Protein AF-A0AAE2BSU2-F1 (afdb_monomer_lite)

InterPro domains:
  IPR001910 Inosine/uridine-preferring nucleoside hydrolase domain [PF01156] (1-191)
  IPR023186 Inosine/uridine-preferring nucleoside hydrolase [PTHR12304] (1-192)
  IPR036452 Ribonucleoside hydrolase-like [G3DSA:3.90.245.10] (1-194)
  IPR036452 Ribonucleoside hydrolase-like [SSF53590] (1-191)

Structure (mmCIF, N/CA/C/O backbone):
data_AF-A0AAE2BSU2-F1
#
_entry.id   AF-A0AAE2BSU2-F1
#
loop_
_atom_site.group_PDB
_atom_site.id
_atom_site.type_symbol
_atom_site.label_atom_id
_atom_site.label_alt_id
_atom_site.label_comp_id
_atom_site.label_asym_id
_atom_site.label_entity_id
_atom_site.label_seq_id
_atom_site.pdbx_PDB_ins_code
_atom_site.Cartn_x
_atom_site.Cartn_y
_atom_site.Cartn_z
_atom_site.occupancy
_atom_site.B_iso_or_equiv
_atom_site.auth_seq_id
_atom_site.auth_comp_id
_atom_site.auth_asym_id
_atom_site.auth_atom_id
_atom_site.pdbx_PDB_model_num
ATOM 1 N N . MET A 1 1 ? -4.076 10.019 -9.793 1.00 91.69 1 MET A N 1
ATOM 2 C CA . MET A 1 1 ? -5.500 10.199 -10.158 1.00 91.69 1 MET A CA 1
ATOM 3 C C . MET A 1 1 ? -6.436 9.525 -9.162 1.00 91.69 1 MET A C 1
ATOM 5 O O . MET A 1 1 ? -7.186 10.244 -8.524 1.00 91.69 1 MET A O 1
ATOM 9 N N . ALA A 1 2 ? -6.361 8.201 -8.964 1.00 96.25 2 ALA A N 1
ATOM 10 C CA . ALA A 1 2 ? -7.265 7.468 -8.062 1.00 96.25 2 ALA A CA 1
ATOM 11 C C . ALA A 1 2 ? -7.393 8.079 -6.650 1.00 96.25 2 ALA A C 1
ATOM 13 O O . ALA A 1 2 ? -8.504 8.230 -6.166 1.00 96.25 2 ALA A O 1
ATOM 14 N N . ILE A 1 3 ? -6.280 8.506 -6.039 1.00 96.75 3 ILE A N 1
ATOM 15 C CA . ILE A 1 3 ? -6.273 9.167 -4.719 1.00 96.75 3 ILE A CA 1
ATOM 16 C C . ILE A 1 3 ? -7.139 10.438 -4.715 1.00 96.75 3 ILE A C 1
ATOM 18 O O . ILE A 1 3 ? -8.023 10.575 -3.880 1.00 96.75 3 ILE A O 1
ATOM 22 N N . LEU A 1 4 ? -6.938 11.341 -5.681 1.00 96.69 4 LEU A N 1
ATOM 23 C CA . LEU A 1 4 ? -7.718 12.582 -5.776 1.00 96.69 4 LEU A CA 1
ATOM 24 C C . LEU A 1 4 ? -9.199 12.302 -6.063 1.00 96.69 4 LEU A C 1
ATOM 26 O O . LEU A 1 4 ? -10.062 12.964 -5.505 1.00 96.69 4 LEU A O 1
ATOM 30 N N . MET A 1 5 ? -9.505 11.300 -6.894 1.00 97.62 5 MET A N 1
ATOM 31 C CA . MET A 1 5 ? -10.893 10.878 -7.119 1.00 97.62 5 MET A CA 1
ATOM 32 C C . MET A 1 5 ? -11.539 10.344 -5.838 1.00 97.62 5 MET A C 1
ATOM 34 O O . MET A 1 5 ? -12.705 10.627 -5.589 1.00 97.62 5 MET A O 1
ATOM 38 N N . ALA A 1 6 ? -10.787 9.594 -5.030 1.00 97.25 6 ALA A N 1
ATOM 39 C CA . ALA A 1 6 ? -11.272 9.051 -3.771 1.00 97.25 6 ALA A CA 1
ATOM 40 C C . ALA A 1 6 ? -11.570 10.164 -2.754 1.00 97.25 6 ALA A C 1
ATOM 42 O O . ALA A 1 6 ? -12.637 10.144 -2.154 1.00 97.25 6 ALA A O 1
ATOM 43 N N . PHE A 1 7 ? -10.699 11.174 -2.635 1.00 97.12 7 PHE A N 1
ATOM 44 C CA . PHE A 1 7 ? -10.956 12.344 -1.782 1.00 97.12 7 PHE A CA 1
ATOM 45 C C . PHE A 1 7 ? -12.166 13.176 -2.226 1.00 97.12 7 PHE A C 1
ATOM 47 O O . PHE A 1 7 ? -12.847 13.759 -1.391 1.00 97.12 7 PHE A O 1
ATOM 54 N N . GLN A 1 8 ? -12.470 13.202 -3.526 1.00 96.50 8 GLN A N 1
ATOM 55 C CA . GLN A 1 8 ? -13.638 13.910 -4.060 1.00 96.50 8 GLN A CA 1
ATOM 56 C C . GLN A 1 8 ? -14.936 13.089 -3.994 1.00 96.50 8 GLN A C 1
ATOM 58 O O . GLN A 1 8 ? -15.994 13.591 -4.379 1.00 96.50 8 GLN A O 1
ATOM 63 N N . SER A 1 9 ? -14.876 11.832 -3.549 1.00 96.94 9 SER A N 1
ATOM 64 C CA . SER A 1 9 ? -16.034 10.944 -3.490 1.00 96.94 9 SER A CA 1
ATOM 65 C C . SER A 1 9 ? -16.716 11.038 -2.121 1.00 96.94 9 SER A C 1
ATOM 67 O O . SER A 1 9 ? -16.143 10.566 -1.140 1.00 96.94 9 SER A O 1
ATOM 69 N N . PRO A 1 10 ? -17.960 11.546 -2.022 1.00 95.56 10 PRO A N 1
ATOM 70 C CA . PRO A 1 10 ? -18.665 11.655 -0.739 1.00 95.56 10 PRO A CA 1
ATOM 71 C C . PRO A 1 10 ? -19.050 10.293 -0.136 1.00 95.56 10 PRO A C 1
ATOM 73 O O . PRO A 1 10 ? -19.442 10.216 1.022 1.00 95.56 10 PRO A O 1
ATOM 76 N N . GLU A 1 11 ? -18.962 9.219 -0.921 1.00 97.06 11 GLU A N 1
ATOM 77 C CA . GLU A 1 11 ? -19.262 7.847 -0.495 1.00 97.06 11 GLU A CA 1
ATOM 78 C C . GLU A 1 11 ? -18.086 7.170 0.228 1.00 97.06 11 GLU A C 1
ATOM 80 O O . GLU A 1 11 ? -18.243 6.063 0.743 1.00 97.06 11 GLU A O 1
ATOM 85 N N . LEU A 1 12 ? -16.900 7.793 0.231 1.00 96.56 12 LEU A N 1
ATOM 86 C CA . LEU A 1 12 ? -15.673 7.203 0.758 1.00 96.56 12 LEU A CA 1
ATOM 87 C C . LEU A 1 12 ? -15.118 8.030 1.915 1.00 96.56 12 LEU A C 1
ATOM 89 O O . LEU A 1 12 ? -14.858 9.221 1.780 1.00 96.56 12 LEU A O 1
ATOM 93 N N . GLU A 1 13 ? -14.845 7.357 3.028 1.00 97.69 13 GLU A N 1
ATOM 94 C CA . GLU A 1 13 ? -13.986 7.881 4.084 1.00 97.69 13 GLU A CA 1
ATOM 95 C C . GLU A 1 13 ? -12.576 7.306 3.913 1.00 97.69 13 GLU A C 1
ATOM 97 O O . GLU A 1 13 ? -12.375 6.088 3.903 1.00 97.69 13 GLU A O 1
ATOM 102 N N . ILE A 1 14 ? -11.583 8.183 3.763 1.00 98.31 14 ILE A N 1
ATOM 103 C CA . ILE A 1 14 ? -10.190 7.773 3.578 1.00 98.31 14 ILE A CA 1
ATOM 104 C C . ILE A 1 14 ? -9.504 7.689 4.938 1.00 98.31 14 ILE A C 1
ATOM 106 O O . ILE A 1 14 ? -9.034 8.687 5.475 1.00 98.31 14 ILE A O 1
ATOM 110 N N . LEU A 1 15 ? -9.402 6.470 5.471 1.00 98.50 15 LEU A N 1
ATOM 111 C CA . LEU A 1 15 ? -8.763 6.215 6.769 1.00 98.50 15 LEU A CA 1
ATOM 112 C C . LEU A 1 15 ? -7.250 6.483 6.773 1.00 98.50 15 LEU A C 1
ATOM 114 O O . LEU A 1 15 ? -6.662 6.685 7.834 1.00 98.50 15 LEU A O 1
ATOM 118 N N . GLY A 1 16 ? -6.611 6.429 5.605 1.00 98.62 16 GLY A N 1
ATOM 119 C CA . GLY A 1 16 ? -5.180 6.645 5.431 1.00 98.62 16 GLY A CA 1
ATOM 120 C C . GLY A 1 16 ? -4.674 6.146 4.083 1.00 98.62 16 GLY A C 1
ATOM 121 O O . GLY A 1 16 ? -5.354 5.393 3.383 1.00 98.62 16 GLY A O 1
ATOM 122 N N . LEU A 1 17 ? -3.454 6.545 3.737 1.00 98.88 17 LEU A N 1
ATOM 123 C CA . LEU A 1 17 ? -2.724 6.042 2.579 1.00 98.88 17 LEU A CA 1
ATOM 124 C C . LEU A 1 17 ? -1.560 5.172 3.047 1.00 98.88 17 LEU A C 1
ATOM 126 O O . LEU A 1 17 ? -0.860 5.503 4.002 1.00 98.88 17 LEU A O 1
ATOM 130 N N . THR A 1 18 ? -1.318 4.072 2.341 1.00 98.88 18 THR A N 1
ATOM 131 C CA . THR A 1 18 ? -0.095 3.281 2.512 1.00 98.88 18 THR A CA 1
ATOM 132 C C . THR A 1 18 ? 0.710 3.308 1.227 1.00 98.88 18 THR A C 1
ATOM 134 O O . THR A 1 18 ? 0.138 3.228 0.138 1.00 98.88 18 THR A O 1
ATOM 137 N N . THR A 1 19 ? 2.029 3.453 1.335 1.00 98.81 19 THR A N 1
ATOM 138 C CA . THR A 1 19 ? 2.905 3.605 0.165 1.00 98.81 19 THR A CA 1
ATOM 139 C C . THR A 1 19 ? 3.767 2.374 -0.063 1.00 98.81 19 THR A C 1
ATOM 141 O O . THR A 1 19 ? 4.080 1.622 0.860 1.00 98.81 19 THR A O 1
ATOM 144 N N . ILE A 1 20 ? 4.100 2.122 -1.325 1.00 98.56 20 ILE A N 1
ATOM 145 C CA . ILE A 1 20 ? 4.879 0.965 -1.764 1.00 98.56 20 ILE A CA 1
ATOM 146 C C . ILE A 1 20 ? 5.672 1.340 -3.023 1.00 98.56 20 ILE A C 1
ATOM 148 O O . ILE A 1 20 ? 5.306 2.286 -3.726 1.00 98.56 20 ILE A O 1
ATOM 152 N N . PHE A 1 21 ? 6.753 0.611 -3.297 1.00 97.19 21 PHE A N 1
ATOM 153 C CA . PHE A 1 21 ? 7.531 0.733 -4.528 1.00 97.19 21 PHE A CA 1
ATOM 154 C C . PHE A 1 21 ? 6.728 0.292 -5.765 1.00 97.19 21 PHE A C 1
ATOM 156 O O . PHE A 1 21 ? 5.688 -0.351 -5.654 1.00 97.19 21 PHE A O 1
ATOM 163 N N . GLY A 1 22 ? 7.236 0.594 -6.960 1.00 94.44 22 GLY A N 1
ATOM 164 C CA . GLY A 1 22 ? 6.730 0.068 -8.233 1.00 94.44 22 GLY A CA 1
ATOM 165 C C . GLY A 1 22 ? 6.873 1.101 -9.341 1.00 94.44 22 GLY A C 1
ATOM 166 O O . GLY A 1 22 ? 7.793 1.045 -10.148 1.00 94.44 22 GLY A O 1
ATOM 167 N N . ASN A 1 23 ? 6.013 2.116 -9.340 1.00 94.38 23 ASN A N 1
ATOM 168 C CA . ASN A 1 23 ? 6.170 3.241 -10.270 1.00 94.38 23 ASN A CA 1
ATOM 169 C C . ASN A 1 23 ? 7.373 4.117 -9.907 1.00 94.38 23 ASN A C 1
ATOM 171 O O . ASN A 1 23 ? 8.054 4.628 -10.790 1.00 94.38 23 ASN A O 1
ATOM 175 N N . VAL A 1 24 ? 7.624 4.260 -8.607 1.00 95.94 24 VAL A N 1
ATOM 176 C CA . VAL A 1 24 ? 8.750 4.975 -7.997 1.00 95.94 24 VAL A CA 1
ATOM 177 C C . VAL A 1 24 ? 9.251 4.205 -6.781 1.00 95.94 24 VAL A C 1
ATOM 179 O O . VAL A 1 24 ? 8.664 3.187 -6.402 1.00 95.94 24 VAL A O 1
ATOM 182 N N . THR A 1 25 ? 10.344 4.669 -6.179 1.00 96.50 25 THR A N 1
ATOM 183 C CA . THR A 1 25 ? 10.804 4.164 -4.882 1.00 96.50 25 THR A CA 1
ATOM 184 C C . THR A 1 25 ? 9.720 4.354 -3.816 1.00 96.50 25 THR A C 1
ATOM 186 O O . THR A 1 25 ? 8.865 5.235 -3.936 1.00 96.50 25 THR A O 1
ATOM 189 N N . THR A 1 26 ? 9.743 3.548 -2.753 1.00 98.00 26 THR A N 1
ATOM 190 C CA . THR A 1 26 ? 8.783 3.709 -1.649 1.00 98.00 26 THR A CA 1
ATOM 191 C C . THR A 1 26 ? 8.896 5.092 -0.999 1.00 98.00 26 THR A C 1
ATOM 193 O O . THR A 1 26 ? 7.874 5.682 -0.665 1.00 98.00 26 THR A O 1
ATOM 196 N N . GLU A 1 27 ? 10.104 5.651 -0.897 1.00 97.31 27 GLU A N 1
ATOM 197 C CA . GLU A 1 27 ? 10.338 6.998 -0.358 1.00 97.31 27 GLU A CA 1
ATOM 198 C C . GLU A 1 27 ? 9.686 8.087 -1.226 1.00 97.31 27 GLU A C 1
ATOM 200 O O . GLU A 1 27 ? 8.939 8.928 -0.717 1.00 97.31 27 GLU A O 1
ATOM 205 N N . ASP A 1 28 ? 9.884 8.039 -2.547 1.00 97.25 28 ASP A N 1
ATOM 206 C CA . ASP A 1 28 ? 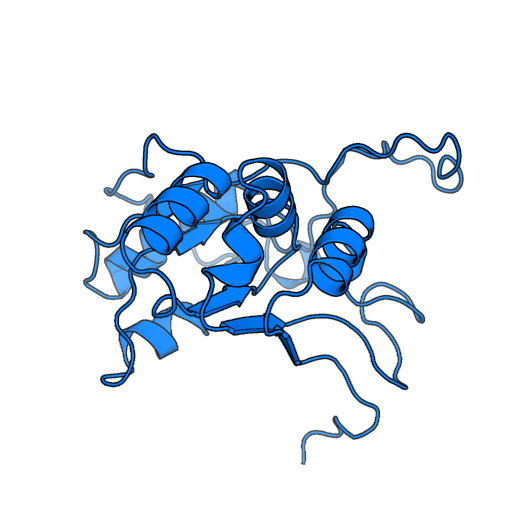9.216 8.961 -3.471 1.00 97.25 28 ASP A CA 1
ATOM 207 C C . ASP A 1 28 ? 7.696 8.773 -3.454 1.00 97.25 28 ASP A C 1
ATOM 209 O O . ASP A 1 28 ? 6.955 9.755 -3.508 1.00 97.25 28 ASP A O 1
ATOM 213 N N . ALA A 1 29 ? 7.208 7.531 -3.343 1.00 98.31 29 ALA A N 1
ATOM 214 C CA . ALA A 1 29 ? 5.782 7.257 -3.196 1.00 98.31 29 ALA A CA 1
ATOM 215 C C . ALA A 1 29 ? 5.223 7.904 -1.920 1.00 98.31 29 ALA A C 1
ATOM 217 O O . ALA A 1 29 ? 4.163 8.526 -1.977 1.00 98.31 29 ALA A O 1
ATOM 218 N N . THR A 1 30 ? 5.941 7.817 -0.795 1.00 98.75 30 THR A N 1
ATOM 219 C CA . THR A 1 30 ? 5.585 8.480 0.469 1.00 98.75 30 THR A CA 1
ATOM 220 C C . THR A 1 30 ? 5.546 9.993 0.323 1.00 98.75 30 THR A C 1
ATOM 222 O O . THR A 1 30 ? 4.537 10.608 0.671 1.00 98.75 30 THR A O 1
ATOM 225 N N . ARG A 1 31 ? 6.592 10.598 -0.256 1.00 98.12 31 ARG A N 1
ATOM 226 C CA . ARG A 1 31 ? 6.626 12.041 -0.538 1.00 98.12 31 ARG A CA 1
ATOM 227 C C . ARG A 1 31 ? 5.428 12.463 -1.390 1.00 98.12 31 ARG A C 1
ATOM 229 O O . ARG A 1 31 ? 4.752 13.437 -1.074 1.00 98.12 31 ARG A O 1
ATOM 236 N N . ASN A 1 32 ? 5.154 11.723 -2.462 1.00 98.12 32 ASN A N 1
ATOM 237 C CA . ASN A 1 32 ? 4.069 12.030 -3.388 1.00 98.12 32 ASN A CA 1
ATOM 238 C C . ASN A 1 32 ? 2.689 11.859 -2.737 1.00 98.12 32 ASN A C 1
ATOM 240 O O . ASN A 1 32 ? 1.801 12.664 -2.994 1.00 98.12 32 ASN A O 1
ATOM 244 N N . ALA A 1 33 ? 2.494 10.843 -1.894 1.00 98.56 33 ALA A N 1
ATOM 245 C CA . ALA A 1 33 ? 1.241 10.640 -1.172 1.00 98.56 33 ALA A CA 1
ATOM 246 C C . ALA A 1 33 ? 0.957 11.786 -0.189 1.00 98.56 33 ALA A C 1
ATOM 248 O O . ALA A 1 33 ? -0.159 12.297 -0.180 1.00 98.56 33 ALA A O 1
ATOM 249 N N . LEU A 1 34 ? 1.970 12.236 0.564 1.00 98.62 34 LEU A N 1
ATOM 250 C CA . LEU A 1 34 ? 1.862 13.403 1.450 1.00 98.62 34 LEU A CA 1
ATOM 251 C C . LEU A 1 34 ? 1.463 14.663 0.669 1.00 98.62 34 LEU A C 1
ATOM 253 O O . LEU A 1 34 ? 0.493 15.326 1.025 1.00 98.62 34 LEU A O 1
ATOM 257 N N . LEU A 1 35 ? 2.139 14.932 -0.453 1.00 97.88 35 LEU A N 1
ATOM 258 C CA . LEU A 1 35 ? 1.803 16.065 -1.319 1.00 97.88 35 LEU A CA 1
ATOM 259 C C . LEU A 1 35 ? 0.379 15.990 -1.866 1.00 97.88 35 LEU A C 1
ATOM 261 O O . LEU A 1 35 ? -0.314 17.000 -1.934 1.00 97.88 35 LEU A O 1
ATOM 265 N N . LEU A 1 36 ? -0.079 14.804 -2.266 1.00 97.69 36 LEU A N 1
ATOM 266 C CA . LEU A 1 36 ? -1.441 14.637 -2.765 1.00 97.69 36 LEU A CA 1
ATOM 267 C C . LEU A 1 36 ? -2.488 14.867 -1.669 1.00 97.69 36 LEU A C 1
ATOM 269 O O . LEU A 1 36 ? -3.537 15.426 -1.980 1.00 97.69 36 LEU A O 1
ATOM 273 N N . CYS A 1 37 ? -2.211 14.487 -0.417 1.00 98.12 37 CYS A N 1
ATOM 274 C CA . CYS A 1 37 ? -3.064 14.825 0.725 1.00 98.12 37 CYS A CA 1
ATOM 275 C C . CYS A 1 37 ? -3.142 16.344 0.939 1.00 98.12 37 CYS A C 1
ATOM 277 O O . CYS A 1 37 ? -4.237 16.884 1.075 1.00 98.12 37 CYS A O 1
ATOM 279 N N . GLU A 1 38 ? -2.006 17.047 0.910 1.00 97.50 38 GLU A N 1
ATOM 280 C CA . GLU A 1 38 ? -1.960 18.511 1.048 1.00 97.50 38 GLU A CA 1
ATOM 281 C C . GLU A 1 38 ? -2.708 19.222 -0.088 1.00 97.50 38 GLU A C 1
ATOM 283 O O . GLU A 1 38 ? -3.551 20.081 0.163 1.00 97.50 38 GLU A O 1
ATOM 288 N N . ILE A 1 39 ? -2.469 18.815 -1.339 1.00 96.25 39 ILE A N 1
ATOM 289 C CA . ILE A 1 39 ? -3.139 19.371 -2.526 1.00 96.25 39 ILE A CA 1
ATOM 290 C C . ILE A 1 39 ? -4.653 19.129 -2.479 1.00 96.25 3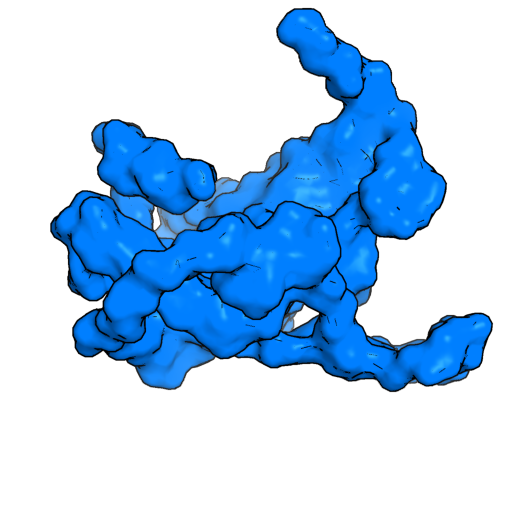9 ILE A C 1
ATOM 292 O O . ILE A 1 39 ? -5.424 19.979 -2.923 1.00 96.25 39 ILE A O 1
ATOM 296 N N . ALA A 1 40 ? -5.090 17.986 -1.945 1.00 96.50 40 ALA A N 1
ATOM 297 C CA . ALA A 1 40 ? -6.505 17.672 -1.770 1.00 96.50 40 ALA A CA 1
ATOM 298 C C . ALA A 1 40 ? -7.162 18.433 -0.601 1.00 96.50 40 ALA A C 1
ATOM 300 O O . ALA A 1 40 ? -8.371 18.322 -0.419 1.00 96.50 40 ALA A O 1
ATOM 301 N N . GLY A 1 41 ? -6.399 19.202 0.187 1.00 96.69 41 GLY A N 1
ATOM 302 C CA . GLY A 1 41 ? -6.906 19.873 1.386 1.00 96.69 41 GLY A CA 1
ATOM 303 C C . GLY A 1 41 ? -7.158 18.918 2.557 1.00 96.69 41 GLY A C 1
ATOM 304 O O . GLY A 1 41 ? -7.944 19.235 3.446 1.00 96.69 41 GLY A O 1
ATOM 305 N N . CYS A 1 42 ? -6.504 17.754 2.567 1.00 97.12 42 CYS A N 1
ATOM 306 C CA . CYS A 1 42 ? -6.641 16.714 3.589 1.00 97.12 42 CYS A CA 1
ATOM 307 C C . CYS A 1 42 ? -5.286 16.367 4.248 1.00 97.12 42 CYS A C 1
ATOM 309 O O . CYS A 1 42 ? -4.907 15.194 4.268 1.00 97.12 42 CYS A O 1
ATOM 311 N N . PRO A 1 43 ? -4.527 17.346 4.781 1.00 96.81 43 PRO A N 1
ATOM 312 C CA . PRO A 1 43 ? -3.162 17.124 5.273 1.00 96.81 43 PRO A CA 1
ATOM 313 C C . PRO A 1 43 ? -3.079 16.193 6.494 1.00 96.81 43 PRO A C 1
ATOM 315 O O . PRO A 1 43 ? -2.021 15.615 6.735 1.00 96.81 43 PRO A O 1
ATOM 318 N N . ASP A 1 44 ? -4.181 16.032 7.232 1.00 96.88 44 ASP A N 1
ATOM 319 C CA . ASP A 1 44 ? -4.268 15.196 8.436 1.00 96.88 44 ASP A CA 1
ATOM 320 C C . ASP A 1 44 ? -4.480 13.702 8.131 1.00 96.88 44 ASP A C 1
ATOM 322 O O . ASP A 1 44 ? -4.417 12.866 9.035 1.00 96.88 44 ASP A O 1
ATOM 326 N N . VAL A 1 45 ? -4.733 13.341 6.866 1.00 98.31 45 VAL A N 1
ATOM 327 C CA . VAL A 1 45 ? -4.890 11.938 6.465 1.00 98.31 45 VAL A CA 1
ATOM 328 C C . VAL A 1 45 ? -3.545 11.225 6.627 1.00 98.31 45 VAL A C 1
ATOM 330 O O . VAL A 1 45 ? -2.567 11.602 5.972 1.00 98.31 45 VAL A O 1
ATOM 333 N N . PRO A 1 46 ? -3.461 10.175 7.463 1.00 98.56 46 PRO A N 1
ATOM 334 C CA . PRO A 1 46 ? -2.190 9.540 7.769 1.00 98.56 46 PRO A CA 1
ATOM 335 C C . PRO A 1 46 ? -1.623 8.832 6.539 1.00 98.56 46 PRO A C 1
ATOM 337 O O . PRO A 1 46 ? -2.315 8.072 5.859 1.00 98.56 46 PRO A O 1
ATOM 340 N N . VAL A 1 47 ? -0.330 9.037 6.293 1.00 98.88 47 VAL A N 1
ATOM 341 C CA . VAL A 1 47 ? 0.433 8.329 5.259 1.00 98.88 47 VAL A CA 1
ATOM 342 C C . VAL A 1 47 ? 1.433 7.407 5.944 1.00 98.88 47 VAL A C 1
ATOM 344 O O . VAL A 1 47 ? 2.368 7.884 6.577 1.00 98.88 47 VAL A O 1
ATOM 347 N N . ALA A 1 48 ? 1.248 6.094 5.844 1.00 98.88 48 ALA A N 1
ATOM 348 C CA . ALA A 1 48 ? 2.152 5.106 6.431 1.00 98.88 48 ALA A CA 1
ATOM 349 C C . ALA A 1 48 ? 3.067 4.501 5.359 1.00 98.88 48 ALA A C 1
ATOM 351 O O . ALA A 1 48 ? 2.604 3.956 4.352 1.00 98.88 48 ALA A O 1
ATOM 352 N N . GLU A 1 49 ? 4.376 4.591 5.580 1.00 98.88 49 GLU A N 1
ATOM 353 C CA . GLU A 1 49 ? 5.371 4.101 4.629 1.00 98.88 49 GLU A CA 1
ATOM 354 C C . GLU A 1 49 ? 5.515 2.579 4.688 1.00 98.88 49 GLU A C 1
ATOM 356 O O . GLU A 1 49 ? 5.576 1.983 5.765 1.00 98.88 49 GLU A O 1
ATOM 361 N N . GLY A 1 50 ? 5.532 1.938 3.520 1.00 98.62 50 GLY A N 1
ATOM 362 C CA . GLY A 1 50 ? 5.616 0.486 3.401 1.00 98.62 50 GLY A CA 1
ATOM 363 C C . GLY A 1 50 ? 7.010 -0.068 3.149 1.00 98.62 50 GLY A C 1
ATOM 364 O O . GLY A 1 50 ? 8.028 0.567 3.410 1.00 98.62 50 GLY A O 1
ATOM 365 N N . SER A 1 51 ? 7.045 -1.302 2.645 1.00 97.69 51 SER A N 1
ATOM 366 C CA . SER A 1 51 ? 8.304 -1.989 2.350 1.00 97.69 51 SER A CA 1
ATOM 367 C C . SER A 1 51 ? 9.093 -1.272 1.241 1.00 97.69 51 SER A C 1
ATOM 369 O O . SER A 1 51 ? 8.490 -0.881 0.237 1.00 97.69 51 SER A O 1
ATOM 371 N N . PRO A 1 52 ? 10.425 -1.114 1.359 1.00 95.94 52 PRO A N 1
ATOM 372 C CA . PRO A 1 52 ? 11.265 -0.592 0.279 1.00 95.94 52 PRO A CA 1
ATOM 373 C C . PRO A 1 52 ? 11.616 -1.647 -0.784 1.00 95.94 52 PRO A C 1
ATOM 375 O O . PRO A 1 52 ? 12.080 -1.294 -1.863 1.00 95.94 52 PRO A O 1
ATOM 378 N N . GLU A 1 53 ? 11.407 -2.932 -0.486 1.00 93.81 53 GLU A N 1
ATOM 379 C CA . GLU A 1 53 ? 11.781 -4.076 -1.327 1.00 93.81 53 GLU A CA 1
ATOM 380 C C . GLU A 1 53 ? 10.666 -5.141 -1.352 1.00 93.81 53 GLU A C 1
ATOM 382 O O . GLU A 1 53 ? 9.855 -5.184 -0.414 1.00 93.81 53 GLU A O 1
ATOM 387 N N . PRO A 1 54 ? 10.591 -5.993 -2.395 1.00 93.88 54 PRO A N 1
ATOM 388 C CA . PRO A 1 54 ? 9.674 -7.134 -2.416 1.00 93.88 54 PRO A CA 1
ATOM 389 C C . PRO A 1 54 ? 9.980 -8.139 -1.296 1.00 93.88 54 PRO A C 1
ATOM 391 O O . PRO A 1 54 ? 11.040 -8.101 -0.661 1.00 93.88 54 PRO A O 1
ATOM 394 N N . LEU A 1 55 ? 9.056 -9.068 -1.042 1.00 92.19 55 LEU A N 1
ATOM 395 C CA . LEU A 1 55 ? 9.278 -10.156 -0.097 1.00 92.19 55 LEU A CA 1
ATOM 396 C C . LEU A 1 55 ? 10.506 -10.990 -0.484 1.00 92.19 55 LEU A C 1
ATOM 398 O O . LEU A 1 55 ? 10.746 -11.313 -1.643 1.00 92.19 55 LEU A O 1
ATOM 402 N N . LYS A 1 56 ? 11.277 -11.402 0.527 1.00 75.94 56 LYS A N 1
ATOM 403 C CA . LYS A 1 56 ? 12.415 -12.307 0.329 1.00 75.94 56 LYS A CA 1
ATOM 404 C C . LYS A 1 56 ? 11.912 -13.685 -0.093 1.00 75.94 56 LYS A C 1
ATOM 406 O O . LYS A 1 56 ? 11.154 -14.310 0.652 1.00 75.94 56 LYS A O 1
ATOM 411 N N . THR A 1 57 ? 12.393 -14.174 -1.231 1.00 63.66 57 THR A N 1
ATOM 412 C CA . THR A 1 57 ? 12.169 -15.557 -1.654 1.00 63.66 57 THR A CA 1
ATOM 413 C C . THR A 1 57 ? 13.147 -16.494 -0.922 1.00 63.66 57 THR A C 1
ATOM 415 O O . THR A 1 57 ? 14.262 -16.106 -0.571 1.00 63.66 57 THR A O 1
ATOM 418 N N . LEU A 1 58 ? 12.722 -17.731 -0.642 1.00 51.56 58 LEU A N 1
ATOM 419 C CA . LEU A 1 58 ? 13.599 -18.806 -0.137 1.00 51.56 58 LEU A CA 1
ATOM 420 C C . LEU A 1 58 ? 14.110 -19.716 -1.273 1.00 51.56 58 LEU A C 1
ATOM 422 O O . LEU A 1 58 ? 14.916 -20.612 -1.025 1.00 51.56 58 LEU A O 1
ATOM 426 N N . SER A 1 59 ? 13.635 -19.520 -2.509 1.00 44.19 59 SER A N 1
ATOM 427 C CA . SER A 1 59 ? 13.993 -20.343 -3.669 1.00 44.19 59 SER A CA 1
ATOM 428 C C . SER A 1 59 ? 15.219 -19.800 -4.419 1.00 44.19 59 SER A C 1
ATOM 430 O O . SER A 1 59 ? 15.266 -18.650 -4.826 1.00 44.19 59 SER A O 1
ATOM 432 N N . ILE A 1 60 ? 16.224 -20.656 -4.618 1.00 44.06 60 ILE A N 1
ATOM 433 C CA . ILE A 1 60 ? 17.577 -20.348 -5.135 1.00 44.06 60 ILE A CA 1
ATOM 434 C C . ILE A 1 60 ? 17.587 -20.102 -6.666 1.00 44.06 60 ILE A C 1
ATOM 436 O O . ILE A 1 60 ? 18.576 -20.352 -7.350 1.00 44.06 60 ILE A O 1
ATOM 440 N N . SER A 1 61 ? 16.489 -19.666 -7.280 1.00 43.97 61 SER A N 1
ATOM 441 C CA . SER A 1 61 ? 16.327 -19.864 -8.726 1.00 43.97 61 SER A CA 1
ATOM 442 C C . SER A 1 61 ? 15.714 -18.702 -9.489 1.00 43.97 61 SER A C 1
ATOM 444 O O . SER A 1 61 ? 14.801 -18.935 -10.268 1.00 43.97 61 SER A O 1
ATOM 446 N N . GLN A 1 62 ? 16.256 -17.482 -9.374 1.00 46.47 62 GLN A N 1
ATOM 447 C CA . GLN A 1 62 ? 16.093 -16.456 -10.425 1.00 46.47 62 GLN A CA 1
ATOM 448 C C . GLN A 1 62 ? 17.367 -15.641 -10.731 1.00 46.47 62 GLN A C 1
ATOM 450 O O . GLN A 1 62 ? 17.305 -14.486 -11.143 1.00 46.47 62 GLN A O 1
ATOM 455 N N . HIS A 1 63 ? 18.546 -16.272 -10.682 1.00 43.50 63 HIS A N 1
ATOM 456 C CA . HIS A 1 63 ? 19.797 -15.699 -11.218 1.00 43.50 63 HIS A CA 1
ATOM 457 C C . HIS A 1 63 ? 19.813 -15.527 -12.758 1.00 43.50 63 HIS A C 1
ATOM 459 O O . HIS A 1 63 ? 20.837 -15.159 -13.329 1.00 43.50 63 HIS A O 1
ATOM 465 N N . ALA A 1 64 ? 18.704 -15.774 -13.463 1.00 43.66 64 ALA A N 1
ATOM 466 C CA . ALA A 1 64 ? 18.680 -15.837 -14.925 1.00 43.66 64 ALA A CA 1
ATOM 467 C C . ALA A 1 64 ? 18.863 -14.482 -15.644 1.00 43.66 64 ALA A C 1
ATOM 469 O O . ALA A 1 64 ? 19.069 -14.484 -16.854 1.00 43.66 64 ALA A O 1
ATOM 470 N N . PHE A 1 65 ? 18.826 -13.338 -14.944 1.00 45.88 65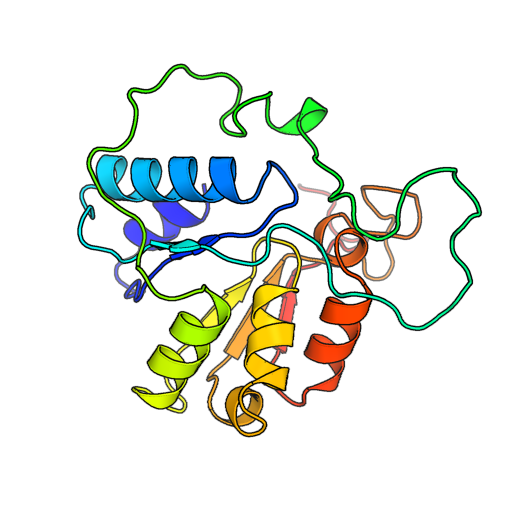 PHE A N 1
ATOM 471 C CA . PHE A 1 65 ? 18.930 -12.013 -15.585 1.00 45.88 65 PHE A CA 1
ATOM 472 C C . PHE A 1 65 ? 19.785 -10.974 -14.830 1.00 45.88 65 PHE A C 1
ATOM 474 O O . PHE A 1 65 ? 19.625 -9.776 -15.045 1.00 45.88 65 PHE A O 1
ATOM 481 N N . GLY A 1 66 ? 20.713 -11.407 -13.966 1.00 43.00 66 GLY A N 1
ATOM 482 C CA . GLY A 1 66 ? 21.761 -10.525 -13.419 1.00 43.00 66 GLY A CA 1
ATOM 483 C C . GLY A 1 66 ? 21.300 -9.414 -12.461 1.00 43.00 66 GLY A C 1
ATOM 484 O O . GLY A 1 66 ? 22.062 -8.487 -12.209 1.00 43.00 66 GLY A O 1
ATOM 485 N N . GLN A 1 67 ? 20.082 -9.498 -11.922 1.00 48.22 67 GLN A N 1
ATOM 486 C CA . GLN A 1 67 ? 19.528 -8.549 -10.951 1.00 48.22 67 GLN A CA 1
ATOM 487 C C . GLN A 1 67 ? 19.334 -9.242 -9.596 1.00 48.22 67 GLN A C 1
ATOM 489 O O . GLN A 1 67 ? 18.915 -10.397 -9.547 1.00 48.22 67 GLN A O 1
ATOM 494 N N . SER A 1 68 ? 19.637 -8.537 -8.504 1.00 53.66 68 SER A N 1
ATOM 495 C CA . SER A 1 68 ? 19.379 -9.012 -7.139 1.00 53.66 68 SER A CA 1
ATOM 496 C C . SER A 1 68 ? 17.873 -9.144 -6.901 1.00 53.66 68 SER A C 1
ATOM 498 O O . SER A 1 68 ? 17.118 -8.235 -7.243 1.00 53.66 68 SER A O 1
ATOM 500 N N . GLU A 1 69 ? 17.443 -10.234 -6.258 1.00 59.47 69 GLU A N 1
ATOM 501 C CA . GLU A 1 69 ? 16.041 -10.517 -5.892 1.00 59.47 69 GLU A CA 1
ATOM 502 C C . GLU A 1 69 ? 15.376 -9.392 -5.076 1.00 59.47 69 GLU A C 1
ATOM 504 O O . GLU A 1 69 ? 14.156 -9.326 -4.991 1.00 59.47 69 GLU A O 1
ATOM 509 N N . ARG A 1 70 ? 16.173 -8.490 -4.485 1.00 60.78 70 ARG A N 1
ATOM 510 C CA . ARG A 1 70 ? 15.707 -7.401 -3.615 1.00 60.78 70 ARG A CA 1
ATOM 511 C C . ARG A 1 70 ? 15.613 -6.035 -4.279 1.00 60.78 70 ARG A C 1
ATOM 513 O O . ARG A 1 70 ? 15.139 -5.099 -3.648 1.00 60.78 70 ARG A O 1
ATOM 520 N N . THR A 1 71 ? 16.092 -5.872 -5.510 1.00 72.06 71 THR A N 1
ATOM 521 C CA . THR A 1 71 ? 16.059 -4.553 -6.148 1.00 72.06 71 THR A CA 1
ATOM 522 C C . THR A 1 71 ? 14.656 -4.299 -6.706 1.00 72.06 71 THR A C 1
ATOM 524 O O . THR A 1 71 ? 14.266 -4.977 -7.663 1.00 72.06 71 THR A O 1
ATOM 527 N N . PRO A 1 72 ? 13.881 -3.346 -6.146 1.00 78.50 72 PRO A N 1
ATOM 528 C CA . PRO A 1 72 ? 12.564 -3.031 -6.676 1.00 78.50 72 PRO A CA 1
ATOM 529 C C . PRO A 1 72 ? 12.709 -2.523 -8.111 1.00 78.50 72 PRO A C 1
ATOM 531 O O . PRO A 1 72 ? 13.566 -1.691 -8.417 1.00 78.50 72 PRO A O 1
ATOM 534 N N . ARG A 1 73 ? 11.869 -3.034 -9.011 1.00 78.12 73 ARG A N 1
ATOM 535 C CA . ARG A 1 73 ? 11.805 -2.527 -10.382 1.00 78.12 73 ARG A CA 1
ATOM 536 C C . ARG A 1 73 ? 10.985 -1.250 -10.391 1.00 78.12 73 ARG A C 1
ATOM 538 O O . ARG A 1 73 ? 9.810 -1.285 -10.039 1.00 78.12 73 ARG A O 1
ATOM 545 N N . ILE A 1 74 ? 11.626 -0.156 -10.791 1.00 89.44 74 ILE A N 1
ATOM 546 C CA . ILE A 1 74 ? 11.013 1.165 -10.872 1.00 89.44 74 ILE A CA 1
ATOM 547 C C . ILE A 1 74 ? 10.653 1.483 -12.326 1.00 89.44 74 ILE A C 1
ATOM 549 O O . ILE A 1 74 ? 11.466 1.273 -13.223 1.00 89.44 74 ILE A O 1
ATOM 553 N N . ALA A 1 75 ? 9.435 1.973 -12.561 1.00 85.44 75 ALA A N 1
ATOM 554 C CA . ALA A 1 75 ? 8.936 2.354 -13.886 1.00 85.44 75 ALA A CA 1
ATOM 555 C C . ALA A 1 75 ? 9.060 3.870 -14.157 1.00 85.44 75 ALA A C 1
ATOM 557 O O . ALA A 1 75 ? 8.126 4.516 -14.642 1.00 85.44 75 ALA A O 1
ATOM 558 N N . ASP A 1 76 ? 10.224 4.447 -13.859 1.00 81.19 76 ASP A N 1
ATOM 559 C CA . ASP A 1 76 ? 10.520 5.877 -14.042 1.00 81.19 76 ASP A CA 1
ATOM 560 C C . ASP A 1 76 ? 10.399 6.334 -15.508 1.00 81.19 76 ASP A C 1
ATOM 562 O O . ASP A 1 76 ? 9.935 7.440 -15.785 1.00 81.19 76 ASP A O 1
ATOM 566 N N . PHE A 1 77 ? 10.709 5.455 -16.462 1.00 83.75 77 PHE A N 1
ATOM 567 C CA . PHE A 1 77 ? 10.522 5.686 -17.896 1.00 83.75 77 PHE A CA 1
ATOM 568 C C . PHE A 1 77 ? 9.055 5.928 -18.301 1.00 83.75 77 PHE A C 1
ATOM 570 O O . PHE A 1 77 ? 8.807 6.493 -19.365 1.00 83.75 77 PHE A O 1
ATOM 577 N N . VAL A 1 78 ? 8.085 5.516 -17.472 1.00 86.75 78 VAL A N 1
ATOM 578 C CA . VAL A 1 78 ? 6.646 5.768 -17.676 1.00 86.75 78 VAL A CA 1
ATOM 579 C C . VAL A 1 78 ? 6.170 6.962 -16.852 1.00 86.75 78 VAL A C 1
ATOM 581 O O . VAL A 1 78 ? 5.405 7.789 -17.344 1.00 86.75 78 VAL A O 1
ATOM 584 N N . HIS A 1 79 ? 6.598 7.050 -15.590 1.00 89.81 79 HIS A N 1
ATOM 585 C CA . HIS A 1 79 ? 6.017 7.972 -14.607 1.00 89.81 79 HIS A CA 1
ATOM 586 C C . HIS A 1 79 ? 6.853 9.234 -14.345 1.00 89.81 79 HIS A C 1
ATOM 588 O O . HIS A 1 79 ? 6.426 10.109 -13.586 1.00 89.81 79 HIS A O 1
ATOM 594 N N . GLY A 1 80 ? 8.012 9.361 -14.994 1.00 92.12 80 GLY A N 1
ATOM 595 C CA . GLY A 1 80 ? 9.014 10.379 -14.698 1.00 92.12 80 GLY A CA 1
ATOM 596 C C . GLY A 1 80 ? 9.871 9.998 -13.491 1.00 92.12 80 GLY A C 1
ATOM 597 O O . GLY A 1 80 ? 9.496 9.144 -12.686 1.00 92.12 80 GLY A O 1
ATOM 598 N N . SER A 1 81 ? 11.010 10.672 -13.329 1.00 90.69 81 SER A N 1
ATOM 599 C CA . SER A 1 81 ? 11.964 10.393 -12.247 1.00 90.69 81 SER A CA 1
ATOM 600 C C . SER A 1 81 ? 11.379 10.647 -10.859 1.00 90.69 81 SER A C 1
ATOM 602 O O . SER A 1 81 ? 11.826 10.056 -9.884 1.00 90.69 81 SER A O 1
ATOM 604 N N . ASN A 1 82 ? 10.360 11.504 -10.766 1.00 90.06 82 ASN A N 1
ATOM 605 C CA . ASN A 1 82 ? 9.672 11.825 -9.520 1.00 90.06 82 ASN A CA 1
ATOM 606 C C . ASN A 1 82 ? 8.318 11.111 -9.350 1.00 90.06 82 ASN A C 1
ATOM 608 O O . ASN A 1 82 ? 7.653 11.330 -8.339 1.00 90.06 82 ASN A O 1
ATOM 612 N N . GLY A 1 83 ? 7.874 10.308 -10.326 1.00 93.00 83 GLY A N 1
ATOM 613 C CA . GLY A 1 83 ? 6.583 9.604 -10.302 1.00 93.00 83 GLY A CA 1
ATOM 614 C C . GLY A 1 83 ? 5.339 10.453 -10.566 1.00 93.00 83 GLY A C 1
ATOM 615 O O . GLY A 1 83 ? 4.226 9.928 -10.520 1.00 93.00 83 GLY A O 1
ATOM 616 N N . LEU A 1 84 ? 5.512 11.750 -10.824 1.00 94.75 84 LEU A N 1
ATOM 617 C CA . LEU A 1 84 ? 4.451 12.728 -11.081 1.00 94.75 84 LEU A CA 1
ATOM 618 C C . LEU A 1 84 ? 4.673 13.448 -12.421 1.00 94.75 84 LEU A C 1
ATOM 620 O O . LEU A 1 84 ? 4.351 14.625 -12.568 1.00 94.75 84 LEU A O 1
ATOM 624 N N . GLY A 1 85 ? 5.258 12.760 -13.405 1.00 92.62 85 GLY A N 1
ATOM 625 C CA . GLY A 1 85 ? 5.471 13.305 -14.747 1.00 92.62 85 GLY A CA 1
ATOM 626 C C . GLY A 1 85 ? 6.510 14.426 -14.807 1.00 92.62 85 GLY A C 1
ATOM 627 O O . GLY A 1 85 ? 6.427 15.282 -15.682 1.00 92.62 85 GLY A O 1
ATOM 628 N N . ASN A 1 86 ? 7.475 14.441 -13.881 1.00 91.50 86 ASN A N 1
ATOM 629 C CA . ASN A 1 86 ? 8.527 15.459 -13.758 1.00 91.50 86 ASN A CA 1
ATOM 630 C C . ASN A 1 86 ? 8.014 16.876 -13.447 1.00 91.50 86 ASN A C 1
ATOM 632 O O . ASN A 1 86 ? 8.739 17.854 -13.631 1.00 91.50 86 ASN A O 1
ATOM 636 N N . ILE A 1 87 ? 6.782 17.002 -12.947 1.00 92.38 87 ILE A N 1
ATOM 637 C CA . ILE A 1 87 ? 6.267 18.275 -12.437 1.00 92.38 87 ILE A CA 1
ATOM 638 C C . ILE A 1 87 ? 7.054 18.652 -11.177 1.00 92.38 87 ILE A C 1
ATOM 640 O O . ILE A 1 87 ? 7.202 17.836 -10.267 1.00 92.38 87 ILE A O 1
ATOM 644 N N . VAL A 1 88 ? 7.551 19.887 -11.118 1.00 91.31 88 VAL A N 1
ATOM 645 C CA . VAL A 1 88 ? 8.256 20.410 -9.943 1.00 91.31 88 VAL A CA 1
ATOM 646 C C . VAL A 1 88 ? 7.225 20.915 -8.939 1.00 91.31 88 VAL A C 1
ATOM 648 O O . VAL A 1 88 ? 6.496 21.864 -9.218 1.00 91.31 88 VAL A O 1
ATOM 651 N N . LEU A 1 89 ? 7.172 20.270 -7.777 1.00 91.75 89 LEU A N 1
ATOM 652 C CA . LEU A 1 89 ? 6.306 20.626 -6.655 1.00 91.75 89 LEU A CA 1
ATOM 653 C C . LEU A 1 89 ? 7.175 20.926 -5.424 1.00 91.75 89 LEU A C 1
ATOM 655 O O . LEU A 1 89 ? 8.278 20.376 -5.325 1.00 91.75 89 LEU A O 1
ATOM 659 N N . PRO A 1 90 ? 6.717 21.791 -4.498 1.00 92.62 90 PRO A N 1
ATOM 660 C CA . PRO A 1 90 ? 7.395 21.968 -3.217 1.00 92.62 90 PRO A CA 1
ATOM 661 C C . PRO A 1 90 ? 7.443 20.637 -2.441 1.00 92.62 90 PRO A C 1
ATOM 663 O O . PRO A 1 90 ? 6.645 19.742 -2.721 1.00 92.62 90 PRO A O 1
ATOM 666 N N . PRO A 1 91 ? 8.377 20.466 -1.490 1.00 94.00 91 PRO A N 1
ATOM 667 C CA . PRO A 1 91 ? 8.342 19.329 -0.575 1.00 94.00 91 PRO A CA 1
ATOM 668 C C . PRO A 1 91 ? 7.104 19.412 0.337 1.00 94.00 91 PRO A C 1
ATOM 670 O O . PRO A 1 91 ? 6.676 20.525 0.643 1.00 94.00 91 PRO A O 1
ATOM 673 N N . PRO A 1 92 ? 6.551 18.270 0.785 1.00 96.81 92 PRO A N 1
ATOM 674 C CA . PRO A 1 92 ? 5.424 18.272 1.712 1.00 96.81 92 PRO A CA 1
ATOM 675 C C . PRO A 1 92 ? 5.836 18.833 3.078 1.00 96.81 92 PRO A C 1
ATOM 677 O O . PRO A 1 92 ? 6.962 18.613 3.536 1.00 96.81 92 PRO A O 1
ATOM 680 N N . GLU A 1 93 ? 4.914 19.529 3.736 1.00 96.44 93 GLU A N 1
ATOM 681 C CA . GLU A 1 93 ? 5.046 19.989 5.123 1.00 96.44 93 GLU A CA 1
ATOM 682 C C . GLU A 1 93 ? 4.625 18.895 6.119 1.00 96.44 93 GLU A C 1
ATOM 684 O O . GLU A 1 93 ? 5.205 18.770 7.206 1.00 96.44 93 GLU A O 1
ATOM 689 N N . SER A 1 94 ? 3.642 18.073 5.737 1.00 95.62 94 SER A N 1
ATOM 690 C CA . SER A 1 94 ? 3.156 16.935 6.511 1.00 95.62 94 SER A CA 1
ATOM 691 C C . SER A 1 94 ? 4.204 15.829 6.622 1.00 95.62 94 SER A C 1
ATOM 693 O O . SER A 1 94 ? 5.048 15.614 5.748 1.00 95.62 94 SER A O 1
ATOM 695 N N . LYS A 1 95 ? 4.124 15.062 7.714 1.00 97.38 95 LYS A N 1
ATOM 696 C CA . LYS A 1 95 ? 5.012 13.925 7.980 1.00 97.38 95 LYS A CA 1
ATOM 697 C C . LYS A 1 95 ? 4.267 12.606 7.838 1.00 97.38 95 LYS A C 1
ATOM 699 O O . LYS A 1 95 ? 3.090 12.501 8.177 1.00 97.38 95 LYS A O 1
ATOM 704 N N . LYS A 1 96 ? 4.986 11.583 7.378 1.00 98.31 96 LYS A N 1
ATOM 705 C CA . LYS A 1 96 ? 4.504 10.199 7.408 1.00 98.31 96 LYS A CA 1
ATOM 706 C C . LYS A 1 96 ? 4.277 9.727 8.848 1.00 98.31 96 LYS A C 1
ATOM 708 O O . LYS A 1 96 ? 4.883 10.242 9.785 1.00 98.31 96 LYS A O 1
ATOM 713 N N . SER A 1 97 ? 3.423 8.723 9.003 1.00 98.19 97 SER A N 1
ATOM 714 C CA . SER A 1 97 ? 3.224 8.001 10.256 1.00 98.19 97 SER A CA 1
ATOM 715 C C . SER A 1 97 ? 4.516 7.314 10.708 1.00 98.19 97 SER A C 1
ATOM 717 O O . SER A 1 97 ? 5.284 6.825 9.881 1.00 98.19 97 SER A O 1
ATOM 719 N N . GLU A 1 98 ? 4.707 7.206 12.024 1.00 97.88 98 GLU A N 1
ATOM 720 C CA . GLU A 1 98 ? 5.771 6.392 12.632 1.00 97.88 98 GLU A CA 1
ATOM 721 C C . GLU A 1 98 ? 5.525 4.881 12.463 1.00 97.88 98 GLU A C 1
ATOM 723 O O . GLU A 1 98 ? 6.439 4.074 12.617 1.00 97.88 98 GLU A O 1
ATOM 728 N N . LYS A 1 99 ? 4.284 4.476 12.154 1.00 98.25 99 LYS A N 1
ATOM 729 C CA . LYS A 1 99 ? 3.937 3.075 11.891 1.00 98.25 99 LYS A CA 1
ATOM 730 C C . LYS A 1 99 ? 4.306 2.696 10.463 1.00 98.25 99 LYS A C 1
ATOM 732 O O . LYS A 1 99 ? 4.046 3.455 9.527 1.00 98.25 99 LYS A O 1
ATOM 737 N N . SER A 1 100 ? 4.802 1.474 10.278 1.00 98.69 100 SER A N 1
ATOM 738 C CA . SER A 1 100 ? 4.906 0.902 8.933 1.00 98.69 100 SER A CA 1
ATOM 739 C C . SER A 1 100 ? 3.515 0.696 8.322 1.00 98.69 100 SER A C 1
ATOM 741 O O . SER A 1 100 ? 2.537 0.477 9.039 1.00 98.69 100 SER A O 1
ATOM 743 N N . ALA A 1 101 ? 3.413 0.675 6.992 1.00 98.81 101 ALA A N 1
ATOM 744 C CA . ALA A 1 101 ? 2.159 0.397 6.289 1.00 98.81 101 ALA A CA 1
ATOM 745 C C . ALA A 1 101 ? 1.489 -0.900 6.766 1.00 98.81 101 ALA A C 1
ATOM 747 O O . ALA A 1 101 ? 0.278 -0.943 6.953 1.00 98.81 101 ALA A O 1
ATOM 748 N N . SER A 1 102 ? 2.276 -1.957 6.993 1.00 98.69 102 SER A N 1
ATOM 749 C CA . SER A 1 102 ? 1.753 -3.244 7.466 1.00 98.69 102 SER A CA 1
ATOM 750 C C . SER A 1 102 ? 1.171 -3.176 8.883 1.00 98.69 102 SER A C 1
ATOM 752 O O . SER A 1 102 ? 0.166 -3.824 9.151 1.00 98.69 102 SER A O 1
ATOM 754 N N . GLU A 1 103 ? 1.759 -2.375 9.778 1.00 98.81 103 GLU A N 1
ATOM 755 C CA . GLU A 1 103 ? 1.220 -2.136 11.127 1.00 98.81 103 GLU A CA 1
ATOM 756 C C . GLU A 1 103 ? -0.025 -1.268 11.062 1.00 98.81 103 GLU A C 1
ATOM 758 O O . GLU A 1 103 ? -1.043 -1.613 11.648 1.00 98.81 103 GLU A O 1
ATOM 763 N N . PHE A 1 104 ? 0.028 -0.191 10.277 1.00 98.88 104 PHE A N 1
ATOM 764 C CA . PHE A 1 104 ? -1.108 0.692 10.058 1.00 98.88 104 PHE A CA 1
ATOM 765 C C . PHE A 1 104 ? -2.333 -0.068 9.529 1.00 98.88 104 PHE A C 1
ATOM 767 O O . PHE A 1 104 ? -3.441 0.128 10.026 1.00 98.88 104 PHE A O 1
ATOM 774 N N . LEU A 1 105 ? -2.133 -0.970 8.560 1.00 98.88 105 LEU A N 1
ATOM 775 C CA . LEU A 1 105 ? -3.192 -1.828 8.031 1.00 98.88 105 LEU A CA 1
ATOM 776 C C . LEU A 1 105 ? -3.780 -2.730 9.118 1.00 98.88 105 LEU A C 1
ATOM 778 O O . LEU A 1 105 ? -4.999 -2.751 9.280 1.00 98.88 105 LEU A O 1
ATOM 782 N N . VAL A 1 106 ? -2.939 -3.469 9.853 1.00 98.88 106 VAL A N 1
ATOM 783 C CA . VAL A 1 106 ? -3.401 -4.377 10.918 1.00 98.88 106 VAL A CA 1
ATOM 784 C C . VAL A 1 106 ? -4.182 -3.613 11.981 1.00 98.88 106 VAL A C 1
ATOM 786 O O . VAL A 1 106 ? -5.259 -4.062 12.374 1.00 98.88 106 VAL A O 1
ATOM 789 N N . ASP A 1 107 ? -3.689 -2.448 12.392 1.00 98.62 107 ASP A N 1
ATOM 790 C CA . ASP A 1 107 ? -4.337 -1.614 13.398 1.00 98.62 107 ASP A CA 1
ATOM 791 C C . ASP A 1 107 ? -5.705 -1.132 12.918 1.00 98.62 107 ASP A C 1
ATOM 793 O O . ASP A 1 107 ? -6.701 -1.366 13.597 1.00 98.62 107 ASP A O 1
ATOM 797 N N . LYS A 1 108 ? -5.787 -0.531 11.723 1.00 98.69 108 LYS A N 1
ATOM 798 C CA . LYS A 1 108 ? -7.053 0.008 11.205 1.00 98.69 108 LYS A CA 1
ATOM 799 C C . LYS A 1 108 ? -8.092 -1.072 10.936 1.00 98.69 108 LYS A C 1
ATOM 801 O O . LYS A 1 108 ? -9.261 -0.892 11.257 1.00 98.69 108 LYS A O 1
ATOM 806 N N . VAL A 1 109 ? -7.678 -2.212 10.394 1.00 98.75 109 VAL A N 1
ATOM 807 C CA . VAL A 1 109 ? -8.582 -3.348 10.162 1.00 98.75 109 VAL A CA 1
ATOM 808 C C . VAL A 1 109 ? -9.047 -3.974 11.480 1.00 98.75 109 VAL A C 1
ATOM 810 O O . VAL A 1 109 ? -10.171 -4.461 11.563 1.00 98.75 109 VAL A O 1
ATOM 813 N N . SER A 1 110 ? -8.208 -3.967 12.518 1.00 98.50 110 SER A N 1
ATOM 814 C CA . SER A 1 110 ? -8.589 -4.462 13.847 1.00 98.50 110 SER A CA 1
ATOM 815 C C . SER A 1 110 ? -9.476 -3.484 14.613 1.00 98.50 110 SER A C 1
ATOM 817 O O . SER A 1 110 ? -10.287 -3.926 15.420 1.00 98.50 110 SER A O 1
ATOM 819 N N . GLU A 1 111 ? -9.322 -2.183 14.365 1.00 98.50 111 GLU A N 1
ATOM 820 C CA . GLU A 1 111 ? -10.167 -1.122 14.917 1.00 98.50 111 GLU A CA 1
ATOM 821 C C . GLU A 1 111 ? -11.597 -1.195 14.353 1.00 98.50 111 GLU A C 1
ATOM 823 O O . GLU A 1 111 ? -12.550 -1.031 15.110 1.00 98.50 111 GLU A O 1
ATOM 828 N N . TYR A 1 112 ? -11.747 -1.530 13.062 1.00 98.06 112 TYR A N 1
ATOM 829 C CA . TYR A 1 112 ? -13.047 -1.632 12.378 1.00 98.06 112 TYR A CA 1
ATOM 830 C C . TYR A 1 112 ? -13.213 -2.971 11.621 1.00 98.06 112 TYR A C 1
ATOM 832 O O . TYR A 1 112 ? -13.205 -3.011 10.379 1.00 98.06 112 TYR A O 1
ATOM 840 N N . PRO A 1 113 ? -13.329 -4.104 12.338 1.00 98.38 113 PRO A N 1
ATOM 841 C CA . PRO A 1 113 ? -13.401 -5.422 11.717 1.00 98.38 113 PRO A CA 1
ATOM 842 C C . PRO A 1 113 ? -14.676 -5.572 10.876 1.00 98.38 113 PRO A C 1
ATOM 844 O O . PRO A 1 113 ? -15.788 -5.368 11.349 1.00 98.38 113 PRO A O 1
ATOM 847 N N . GLY A 1 114 ? -14.515 -5.973 9.617 1.00 98.50 114 GLY A N 1
ATOM 848 C CA . GLY A 1 114 ? -15.599 -6.132 8.646 1.00 98.50 114 GLY A CA 1
ATOM 849 C C . GLY A 1 114 ? -16.023 -4.834 7.953 1.00 98.50 114 GLY A C 1
ATOM 850 O O . GLY A 1 114 ? -16.908 -4.870 7.096 1.00 98.50 114 GLY A O 1
ATOM 851 N N . GLU A 1 115 ? -15.382 -3.702 8.261 1.00 98.69 115 GLU A N 1
ATOM 852 C CA . GLU A 1 115 ? -15.761 -2.384 7.732 1.00 98.69 115 GLU A CA 1
ATOM 853 C C . GLU A 1 115 ? -14.718 -1.811 6.762 1.00 98.69 115 GLU A C 1
ATOM 855 O O . GLU A 1 115 ? -15.080 -1.237 5.729 1.00 98.69 115 GLU A O 1
ATOM 860 N N . VAL A 1 116 ? -13.426 -2.038 7.026 1.00 98.75 116 VAL A N 1
ATOM 861 C CA . VAL A 1 116 ? -12.334 -1.497 6.202 1.00 98.75 116 VAL A CA 1
ATOM 862 C C . VAL A 1 116 ? -12.230 -2.223 4.863 1.00 98.75 116 VAL A C 1
ATOM 864 O O . VAL A 1 116 ? -11.998 -3.433 4.811 1.00 98.75 116 VAL A O 1
ATOM 867 N N . SER A 1 117 ? -12.345 -1.466 3.768 1.00 98.81 117 SER A N 1
ATOM 868 C CA . SER A 1 117 ? -12.012 -1.934 2.418 1.00 98.81 117 SER A CA 1
ATOM 869 C C . SER A 1 117 ? -10.641 -1.411 1.999 1.00 98.81 117 SER A C 1
ATOM 871 O O . SER A 1 117 ? -10.334 -0.240 2.204 1.00 98.81 117 SER A O 1
ATOM 873 N N . ILE A 1 118 ? -9.820 -2.269 1.397 1.00 98.81 118 ILE A N 1
ATOM 874 C CA . ILE A 1 118 ? -8.456 -1.936 0.976 1.00 98.81 118 ILE A CA 1
ATOM 875 C C . ILE A 1 118 ? -8.414 -1.852 -0.547 1.00 98.81 118 ILE A C 1
ATOM 877 O O . ILE A 1 118 ? -8.732 -2.825 -1.226 1.00 98.81 118 ILE A O 1
ATOM 881 N N . LEU A 1 119 ? -7.984 -0.710 -1.084 1.00 98.75 119 LEU A N 1
ATOM 882 C CA . LEU A 1 119 ? -7.724 -0.527 -2.511 1.00 98.75 119 LEU A CA 1
ATOM 883 C C . LEU A 1 119 ? -6.213 -0.621 -2.773 1.00 98.75 119 LEU A C 1
ATOM 885 O O . LEU A 1 119 ? -5.467 0.321 -2.511 1.00 98.75 119 LEU A O 1
ATOM 889 N N . ALA A 1 120 ? -5.757 -1.762 -3.284 1.00 98.62 120 ALA A N 1
ATOM 890 C CA . ALA A 1 120 ? -4.357 -2.008 -3.603 1.00 98.62 120 ALA A CA 1
ATOM 891 C C . ALA A 1 120 ? -4.041 -1.563 -5.040 1.00 98.62 120 ALA A C 1
ATOM 893 O O . ALA A 1 120 ? -4.511 -2.162 -6.007 1.00 98.62 120 ALA A O 1
ATOM 894 N N . LEU A 1 121 ? -3.240 -0.501 -5.170 1.00 98.38 121 LEU A N 1
ATOM 895 C CA . LEU A 1 121 ? -2.888 0.132 -6.453 1.00 98.38 121 LEU A CA 1
ATOM 896 C C . LEU A 1 121 ? -1.432 -0.104 -6.892 1.00 98.38 121 LEU A C 1
ATOM 898 O O . LEU A 1 121 ? -1.006 0.440 -7.909 1.00 98.38 121 LEU A O 1
ATOM 902 N N . GLY A 1 122 ? -0.680 -0.893 -6.125 1.00 97.75 122 GLY A N 1
ATOM 903 C CA . GLY A 1 122 ? 0.720 -1.244 -6.367 1.00 97.75 122 GLY A CA 1
ATOM 904 C C . GLY A 1 122 ? 1.010 -2.701 -5.977 1.00 97.75 122 GLY A C 1
ATOM 905 O O . GLY A 1 122 ? 0.067 -3.449 -5.697 1.00 97.75 122 GLY A O 1
ATOM 906 N N . PRO A 1 123 ? 2.293 -3.109 -5.926 1.00 98.19 123 PRO A N 1
ATOM 907 C CA . PRO A 1 123 ? 2.711 -4.416 -5.425 1.00 98.19 123 PRO A CA 1
ATOM 908 C C . PRO A 1 123 ? 2.104 -4.759 -4.061 1.00 98.19 123 PRO A C 1
ATOM 910 O O . PRO A 1 123 ? 1.934 -3.908 -3.184 1.00 98.19 123 PRO A O 1
ATOM 913 N N . LEU A 1 124 ? 1.783 -6.039 -3.872 1.00 98.62 124 LEU A N 1
ATOM 914 C CA . LEU A 1 124 ? 0.976 -6.522 -2.747 1.00 98.62 124 LEU A CA 1
ATOM 915 C C . LEU A 1 124 ? 1.778 -6.772 -1.458 1.00 98.62 124 LEU A C 1
ATOM 917 O O . LEU A 1 124 ? 1.239 -7.295 -0.482 1.00 98.62 124 LEU A O 1
ATOM 921 N N . THR A 1 125 ? 3.047 -6.359 -1.420 1.00 98.50 125 THR A N 1
ATOM 922 C CA . THR A 1 125 ? 3.996 -6.598 -0.324 1.00 98.50 125 THR A CA 1
ATOM 923 C C . THR A 1 125 ? 3.454 -6.154 1.035 1.00 98.50 125 THR A C 1
ATOM 925 O O . THR A 1 125 ? 3.484 -6.929 1.989 1.00 98.50 125 THR A O 1
ATOM 928 N N . ASN A 1 126 ? 2.895 -4.941 1.139 1.00 98.75 126 ASN A N 1
ATOM 929 C CA . ASN A 1 126 ? 2.348 -4.430 2.404 1.00 98.75 126 ASN A CA 1
ATOM 930 C C . ASN A 1 126 ? 1.185 -5.290 2.925 1.00 98.75 126 ASN A C 1
ATOM 932 O O . ASN A 1 126 ? 1.118 -5.566 4.123 1.00 98.75 126 ASN A O 1
ATOM 936 N N . LEU A 1 127 ? 0.293 -5.736 2.032 1.00 98.69 127 LEU A N 1
ATOM 937 C CA . LEU A 1 127 ? -0.849 -6.582 2.387 1.00 98.69 127 LEU A CA 1
ATOM 938 C C . LEU A 1 127 ? -0.381 -7.976 2.809 1.00 98.69 127 LEU A C 1
ATOM 940 O O . LEU A 1 127 ? -0.830 -8.486 3.832 1.00 98.69 127 LEU A O 1
ATOM 944 N N . ALA A 1 128 ? 0.563 -8.570 2.077 1.00 98.62 128 ALA A N 1
ATOM 945 C CA . ALA A 1 128 ? 1.139 -9.860 2.444 1.00 98.62 128 ALA A CA 1
ATOM 946 C C . ALA A 1 128 ? 1.858 -9.803 3.804 1.00 98.62 128 ALA A C 1
ATOM 948 O O . ALA A 1 128 ? 1.745 -10.732 4.604 1.00 98.62 128 ALA A O 1
ATOM 949 N N . LEU A 1 129 ? 2.561 -8.704 4.103 1.00 98.62 129 LEU A N 1
ATOM 950 C CA . LEU A 1 129 ? 3.172 -8.471 5.416 1.00 98.62 129 LEU A CA 1
ATOM 951 C C . LEU A 1 129 ? 2.125 -8.290 6.524 1.00 98.62 129 LEU A C 1
ATOM 953 O O . LEU A 1 129 ? 2.334 -8.795 7.625 1.00 98.62 129 LEU A O 1
ATOM 957 N N . ALA A 1 130 ? 1.004 -7.616 6.252 1.00 98.81 130 ALA A N 1
ATOM 958 C CA . ALA A 1 130 ? -0.102 -7.491 7.204 1.00 98.81 130 ALA A CA 1
ATOM 959 C C . ALA A 1 130 ? -0.732 -8.861 7.524 1.00 98.81 130 ALA A C 1
ATOM 961 O O . ALA A 1 130 ? -0.873 -9.207 8.694 1.00 98.81 130 ALA A O 1
ATOM 962 N N . ILE A 1 131 ? -0.995 -9.683 6.501 1.00 98.62 131 ILE A N 1
ATOM 963 C CA . ILE A 1 131 ? -1.496 -11.062 6.651 1.00 98.62 131 ILE A CA 1
ATOM 964 C C . ILE A 1 131 ? -0.51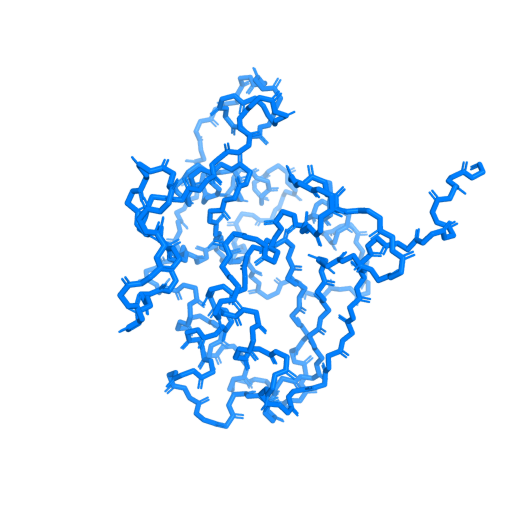5 -11.932 7.451 1.00 98.62 131 ILE A C 1
ATOM 966 O O . ILE A 1 131 ? -0.925 -12.708 8.309 1.00 98.62 131 ILE A O 1
ATOM 970 N N . LYS A 1 132 ? 0.794 -11.801 7.200 1.00 97.94 132 LYS A N 1
ATOM 971 C CA . LYS A 1 132 ? 1.825 -12.525 7.963 1.00 97.94 132 LYS A CA 1
ATOM 972 C C . LYS A 1 132 ? 1.930 -12.061 9.416 1.00 97.94 132 LYS A C 1
ATOM 974 O O . LYS A 1 132 ? 2.271 -12.869 10.275 1.00 97.94 132 LYS A O 1
ATOM 979 N N . ARG A 1 133 ? 1.689 -10.773 9.684 1.00 98.19 133 ARG A N 1
ATOM 980 C CA . ARG A 1 133 ? 1.742 -10.194 11.034 1.00 98.19 133 ARG A CA 1
ATOM 981 C C . ARG A 1 133 ? 0.535 -10.613 11.875 1.00 98.19 133 ARG A C 1
ATOM 983 O O . ARG A 1 133 ? 0.694 -10.841 13.069 1.00 98.19 133 ARG A O 1
ATOM 990 N N . ASP A 1 134 ? -0.640 -10.725 11.266 1.00 98.44 134 ASP A N 1
ATOM 991 C CA . ASP A 1 134 ? -1.876 -11.108 11.941 1.00 98.44 134 ASP A CA 1
ATOM 992 C C . ASP A 1 134 ? -2.669 -12.109 11.092 1.00 98.44 134 ASP A C 1
ATOM 994 O O . ASP A 1 134 ? -3.275 -11.759 10.081 1.00 98.44 134 ASP A O 1
ATOM 998 N N . SER A 1 135 ? -2.713 -13.365 11.543 1.00 96.69 135 SER A N 1
ATOM 999 C CA . SER A 1 135 ? -3.398 -14.456 10.841 1.00 96.69 135 SER A CA 1
ATOM 1000 C C . SER A 1 135 ? -4.913 -14.264 10.727 1.00 96.69 135 SER A C 1
ATOM 1002 O O . SER A 1 135 ? -5.539 -14.872 9.861 1.00 96.69 135 SER A O 1
ATOM 1004 N N . SER A 1 136 ? -5.513 -13.408 11.562 1.00 98.06 136 SER A N 1
ATOM 1005 C CA . SER A 1 136 ? -6.934 -13.054 11.483 1.00 98.06 136 SER A CA 1
ATOM 1006 C C . SER A 1 136 ? -7.210 -11.881 10.537 1.00 98.06 136 SER A C 1
ATOM 1008 O O . SER A 1 136 ? -8.371 -11.629 10.205 1.00 98.06 136 SER A O 1
ATOM 1010 N N . PHE A 1 137 ? -6.173 -11.177 10.065 1.00 98.69 137 PHE A N 1
ATOM 1011 C CA . PHE A 1 137 ? -6.290 -9.980 9.229 1.00 98.69 137 PHE A CA 1
ATOM 1012 C C . PHE A 1 137 ? -7.205 -10.204 8.023 1.00 98.69 137 PHE A C 1
ATOM 1014 O O . PHE A 1 137 ? -8.158 -9.454 7.832 1.00 98.69 137 PHE A O 1
ATOM 1021 N N . ALA A 1 138 ? -6.974 -11.280 7.264 1.00 98.19 138 ALA A N 1
ATOM 1022 C CA . ALA A 1 138 ? -7.740 -11.600 6.059 1.00 98.19 138 ALA A CA 1
ATOM 1023 C C . ALA A 1 138 ? -9.252 -11.714 6.324 1.00 98.19 138 ALA A C 1
ATOM 1025 O O . ALA A 1 138 ? -10.049 -11.216 5.535 1.00 98.19 138 ALA A O 1
ATOM 1026 N N . SER A 1 139 ? -9.642 -12.306 7.459 1.00 98.19 139 SER A N 1
ATOM 1027 C CA . SER A 1 139 ? -11.051 -12.436 7.861 1.00 98.19 139 SER A CA 1
ATOM 1028 C C . SER A 1 139 ? -11.679 -11.143 8.387 1.00 98.19 139 SER A C 1
ATOM 1030 O O . SER A 1 139 ? -12.900 -11.014 8.382 1.00 98.19 139 SER A O 1
ATOM 1032 N N . LYS A 1 140 ? -10.860 -10.189 8.848 1.00 98.69 140 LYS A N 1
ATOM 1033 C CA . LYS A 1 140 ? -11.323 -8.896 9.371 1.00 98.69 140 LYS A CA 1
ATOM 1034 C C . LYS A 1 140 ? -11.453 -7.831 8.288 1.00 98.69 140 LYS A C 1
ATOM 1036 O O . LYS A 1 140 ? -12.168 -6.857 8.489 1.00 98.69 140 LYS A O 1
ATOM 1041 N N . VAL A 1 141 ? -10.779 -7.974 7.150 1.00 98.56 141 VAL A N 1
ATOM 1042 C CA . VAL A 1 141 ? -10.932 -7.034 6.032 1.00 98.56 141 VAL A CA 1
ATOM 1043 C C . VAL A 1 141 ? -12.306 -7.226 5.387 1.00 98.56 141 VAL A C 1
ATOM 1045 O O . VAL A 1 141 ? -12.679 -8.342 5.034 1.00 98.56 141 VAL A O 1
ATOM 1048 N N . LYS A 1 142 ? -13.047 -6.134 5.165 1.00 98.69 142 LYS A N 1
ATOM 1049 C CA . LYS A 1 142 ? -14.346 -6.175 4.469 1.00 98.69 142 LYS A CA 1
ATOM 1050 C C . LYS A 1 142 ? -14.202 -6.680 3.035 1.00 98.69 142 LYS A C 1
ATOM 1052 O O . LYS A 1 142 ? -14.975 -7.515 2.561 1.00 98.69 142 LYS A O 1
ATOM 1057 N N . ARG A 1 143 ? -13.241 -6.091 2.322 1.00 98.50 143 ARG A N 1
ATOM 1058 C CA . ARG A 1 143 ? -12.969 -6.326 0.903 1.00 98.50 143 ARG A CA 1
ATOM 1059 C C . ARG A 1 143 ? -11.579 -5.818 0.532 1.00 98.50 143 ARG A C 1
ATOM 1061 O O . ARG A 1 143 ? -11.190 -4.734 0.963 1.00 98.50 143 ARG A O 1
ATOM 1068 N N . VAL A 1 144 ? -10.863 -6.555 -0.307 1.00 98.81 144 VAL A N 1
ATOM 1069 C CA . VAL A 1 144 ? -9.624 -6.105 -0.951 1.00 98.81 144 VAL A CA 1
ATOM 1070 C C . VAL A 1 144 ? -9.885 -5.967 -2.446 1.00 98.81 144 VAL A C 1
ATOM 1072 O O . VAL A 1 144 ? -10.223 -6.941 -3.108 1.00 98.81 144 VAL A O 1
ATOM 1075 N N . VAL A 1 145 ? -9.719 -4.767 -2.991 1.00 98.75 145 VAL A N 1
ATOM 1076 C CA . VAL A 1 145 ? -9.802 -4.505 -4.431 1.00 98.75 145 VAL A CA 1
ATOM 1077 C C . VAL A 1 145 ? -8.391 -4.290 -4.957 1.00 98.75 145 VAL A C 1
ATOM 1079 O O . VAL A 1 145 ? -7.691 -3.386 -4.505 1.00 98.75 145 VAL A O 1
ATOM 1082 N N . ILE A 1 146 ? -7.967 -5.120 -5.904 1.00 98.69 146 ILE A N 1
ATOM 1083 C CA . ILE A 1 146 ? -6.593 -5.159 -6.407 1.00 98.69 146 ILE A CA 1
ATOM 1084 C C . ILE A 1 146 ? -6.569 -4.678 -7.852 1.00 98.69 146 ILE A C 1
ATOM 1086 O O . ILE A 1 146 ? -7.194 -5.290 -8.713 1.00 98.69 146 ILE A O 1
ATOM 1090 N N . LEU A 1 147 ? -5.805 -3.625 -8.138 1.00 97.88 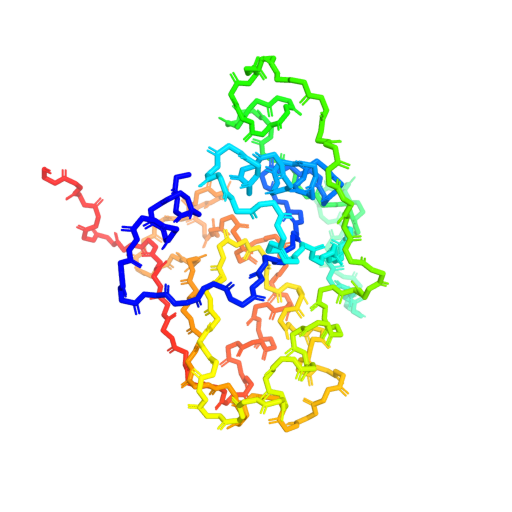147 LEU A N 1
ATOM 1091 C CA . LEU A 1 147 ? -5.397 -3.299 -9.501 1.00 97.88 147 LEU A CA 1
ATOM 1092 C C . LEU A 1 147 ? -4.162 -4.133 -9.840 1.00 97.88 147 LEU A C 1
ATOM 1094 O O . LEU A 1 147 ? -3.060 -3.827 -9.385 1.00 97.88 147 LEU A O 1
ATOM 1098 N N . GLY A 1 148 ? -4.336 -5.187 -10.628 1.00 95.75 148 GLY A N 1
ATOM 1099 C CA . GLY A 1 148 ? -3.216 -6.033 -11.014 1.00 95.75 148 GLY A CA 1
ATOM 1100 C C . GLY A 1 148 ? -3.621 -7.290 -11.766 1.00 95.75 148 GLY A C 1
ATOM 1101 O O . GLY A 1 148 ? -4.776 -7.711 -11.764 1.00 95.75 148 GLY A O 1
ATOM 1102 N N . GLY A 1 149 ? -2.637 -7.902 -12.412 1.00 95.00 149 GLY A N 1
ATOM 1103 C CA . GLY A 1 149 ? -2.804 -9.151 -13.146 1.00 95.00 149 GLY A CA 1
ATOM 1104 C C . GLY A 1 149 ? -3.276 -8.967 -14.588 1.00 95.00 149 GLY A C 1
ATOM 1105 O O . GLY A 1 149 ? -3.752 -7.911 -15.013 1.00 95.00 149 GLY A O 1
ATOM 1106 N N . SER A 1 150 ? -3.110 -10.033 -15.365 1.00 94.38 150 SER A N 1
ATOM 1107 C CA . SER A 1 150 ? -3.520 -10.105 -16.764 1.00 94.38 150 SER A CA 1
ATOM 1108 C C . SER A 1 150 ? -4.265 -11.413 -16.994 1.00 94.38 150 SER A C 1
ATOM 1110 O O . SER A 1 150 ? -3.673 -12.489 -16.959 1.00 94.38 150 SER A O 1
ATOM 1112 N N . PHE A 1 151 ? -5.574 -11.326 -17.208 1.00 93.81 151 PHE A N 1
ATOM 1113 C CA . PHE A 1 151 ? -6.462 -12.480 -17.305 1.00 93.81 151 PHE A CA 1
ATOM 1114 C C . PHE A 1 151 ? -6.880 -12.681 -18.756 1.00 93.81 151 PHE A C 1
ATOM 1116 O O . PHE A 1 151 ? -7.588 -11.856 -19.341 1.00 93.81 151 PHE A O 1
ATOM 1123 N N . PHE A 1 152 ? -6.413 -13.786 -19.344 1.00 92.62 152 PHE A N 1
ATOM 1124 C CA . PHE A 1 152 ? -6.603 -14.098 -20.764 1.00 92.62 152 PHE A CA 1
ATOM 1125 C C . PHE A 1 152 ? -6.127 -12.962 -21.683 1.00 92.62 152 PHE A C 1
ATOM 1127 O O . PHE A 1 152 ? -6.770 -12.683 -22.689 1.00 92.62 152 PHE A O 1
ATOM 1134 N N . ALA A 1 153 ? -5.048 -12.264 -21.323 1.00 92.81 153 ALA A N 1
ATOM 1135 C CA . ALA A 1 153 ? -4.505 -11.112 -22.042 1.00 92.81 153 ALA A CA 1
ATOM 1136 C C . ALA A 1 153 ? -2.983 -11.022 -21.865 1.00 92.81 153 ALA A C 1
ATOM 1138 O O . ALA A 1 153 ? -2.422 -11.661 -20.973 1.00 92.81 153 ALA A O 1
ATOM 1139 N N . LEU A 1 154 ? -2.321 -10.193 -22.678 1.00 92.00 154 LEU A N 1
ATOM 1140 C CA . LEU A 1 154 ? -0.889 -9.922 -22.531 1.00 92.00 154 LEU A CA 1
ATOM 1141 C C . LEU A 1 154 ? -0.596 -8.989 -21.348 1.00 92.00 154 LEU A C 1
ATOM 1143 O O . LEU A 1 154 ? -1.280 -7.975 -21.142 1.00 92.00 154 LEU A O 1
ATOM 1147 N N . GLY A 1 155 ? 0.493 -9.291 -20.642 1.00 90.81 155 GLY A N 1
ATOM 1148 C CA . GLY A 1 155 ? 1.072 -8.435 -19.610 1.00 90.81 155 GLY A CA 1
ATOM 1149 C C . GLY A 1 155 ? 1.538 -7.064 -20.127 1.00 90.81 155 GLY A C 1
ATOM 1150 O O . GLY A 1 155 ? 1.400 -6.733 -21.307 1.00 90.81 155 GLY A O 1
ATOM 1151 N N . ASN A 1 156 ? 2.012 -6.201 -19.226 1.00 88.50 156 ASN A N 1
ATOM 1152 C CA . ASN A 1 156 ? 2.582 -4.880 -19.559 1.00 88.50 156 ASN A CA 1
ATOM 1153 C C . ASN A 1 156 ? 4.070 -4.749 -19.188 1.00 88.50 156 ASN A C 1
ATOM 1155 O O . ASN A 1 156 ? 4.703 -3.815 -19.667 1.00 88.50 156 ASN A O 1
ATOM 1159 N N . VAL A 1 157 ? 4.633 -5.679 -18.407 1.00 86.50 157 VAL A N 1
ATOM 1160 C CA . VAL A 1 157 ? 6.087 -5.760 -18.174 1.00 86.50 157 VAL A CA 1
ATOM 1161 C C . VAL A 1 157 ? 6.744 -6.710 -19.163 1.00 86.50 157 VAL A C 1
ATOM 1163 O O . VAL A 1 157 ? 7.759 -6.394 -19.773 1.00 86.50 157 VAL A O 1
ATOM 1166 N N . ASN A 1 158 ? 6.150 -7.885 -19.336 1.00 86.81 158 ASN A N 1
ATOM 1167 C CA . ASN A 1 158 ? 6.503 -8.854 -20.364 1.00 86.81 158 ASN A CA 1
ATOM 1168 C C . ASN A 1 158 ? 5.201 -9.499 -20.883 1.00 86.81 158 ASN A C 1
ATOM 1170 O O . ASN A 1 158 ? 4.131 -9.212 -20.336 1.00 86.81 158 ASN A O 1
ATOM 1174 N N . PRO A 1 159 ? 5.236 -10.361 -21.917 1.00 90.25 159 PRO A N 1
ATOM 1175 C CA . PRO A 1 159 ? 4.014 -10.943 -22.474 1.00 90.25 159 PRO A CA 1
ATOM 1176 C C . PRO A 1 159 ? 3.128 -11.678 -21.455 1.00 90.25 159 PRO A C 1
ATOM 1178 O O . PRO A 1 159 ? 1.917 -11.740 -21.655 1.00 90.25 159 PRO A O 1
ATOM 1181 N N . ALA A 1 160 ? 3.702 -12.195 -20.363 1.00 88.88 160 ALA A N 1
ATOM 1182 C CA . ALA A 1 160 ? 2.998 -12.982 -19.353 1.00 88.88 160 ALA A CA 1
ATOM 1183 C C . ALA A 1 160 ? 2.559 -12.178 -18.115 1.00 88.88 160 ALA A C 1
ATOM 1185 O O . ALA A 1 160 ? 1.576 -12.551 -17.481 1.00 88.88 160 ALA A O 1
ATOM 1186 N N . ALA A 1 161 ? 3.264 -11.101 -17.752 1.00 88.75 161 ALA A N 1
ATOM 1187 C CA . ALA A 1 161 ? 3.141 -10.496 -16.426 1.00 88.75 161 ALA A CA 1
ATOM 1188 C C . ALA A 1 161 ? 2.724 -9.018 -16.439 1.00 88.75 161 ALA A C 1
ATOM 1190 O O . ALA A 1 161 ? 3.190 -8.198 -17.241 1.00 88.75 161 ALA A O 1
ATOM 1191 N N . GLU A 1 162 ? 1.842 -8.687 -15.501 1.00 94.62 162 GLU A N 1
ATOM 1192 C CA . GLU A 1 162 ? 1.426 -7.324 -15.184 1.00 94.62 162 GLU A CA 1
ATOM 1193 C C . GLU A 1 162 ? 2.325 -6.733 -14.082 1.00 94.62 162 GLU A C 1
ATOM 1195 O O . GLU A 1 162 ? 2.787 -7.466 -13.213 1.00 94.62 162 GLU A O 1
ATOM 1200 N N . ALA A 1 163 ? 2.597 -5.429 -14.142 1.00 92.06 163 ALA A N 1
ATOM 1201 C CA . ALA A 1 163 ? 3.567 -4.707 -13.322 1.00 92.06 163 ALA A CA 1
ATOM 1202 C C . ALA A 1 163 ? 3.419 -4.887 -11.811 1.00 92.06 163 ALA A C 1
ATOM 1204 O O . ALA A 1 163 ? 4.412 -5.204 -11.158 1.00 92.06 163 ALA A O 1
ATOM 1205 N N . ASN A 1 164 ? 2.219 -4.733 -11.2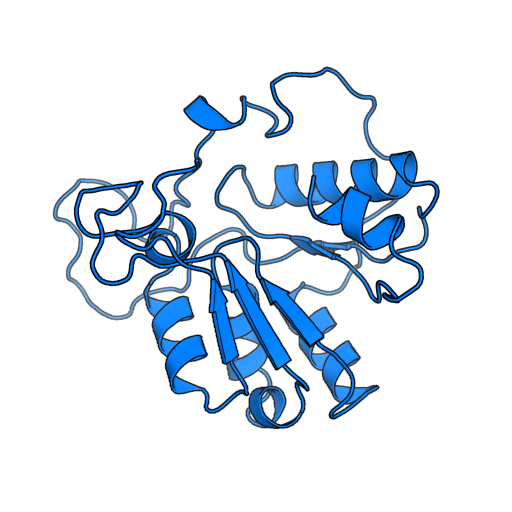55 1.00 95.81 164 ASN A N 1
ATOM 1206 C CA . ASN A 1 164 ? 2.018 -4.845 -9.811 1.00 95.81 164 ASN A CA 1
ATOM 1207 C C . ASN A 1 164 ? 2.253 -6.278 -9.323 1.00 95.81 164 ASN A C 1
ATOM 1209 O O . ASN A 1 164 ? 2.938 -6.482 -8.321 1.00 95.81 164 ASN A O 1
ATOM 1213 N N . ILE A 1 165 ? 1.753 -7.272 -10.062 1.00 96.31 165 ILE A N 1
ATOM 1214 C CA . ILE A 1 165 ? 1.961 -8.690 -9.725 1.00 96.31 165 ILE A CA 1
ATOM 1215 C C . ILE A 1 165 ? 3.417 -9.110 -9.957 1.00 96.31 165 ILE A C 1
ATOM 1217 O O . ILE A 1 165 ? 3.980 -9.854 -9.165 1.00 96.31 165 ILE A O 1
ATOM 1221 N N . TYR A 1 166 ? 4.057 -8.607 -11.011 1.00 93.19 166 TYR A N 1
ATOM 1222 C CA . TYR A 1 166 ? 5.470 -8.862 -11.295 1.00 93.19 166 TYR A CA 1
ATOM 1223 C C . TYR A 1 166 ? 6.415 -8.171 -10.303 1.00 93.19 166 TYR A C 1
ATOM 1225 O O . TYR A 1 166 ? 7.567 -8.584 -10.160 1.00 93.19 166 TYR A O 1
ATOM 1233 N N . GLY A 1 167 ? 5.948 -7.103 -9.650 1.00 91.88 167 GLY A N 1
ATOM 1234 C CA . GLY A 1 167 ? 6.697 -6.368 -8.638 1.00 91.88 167 GLY A CA 1
ATOM 1235 C C . GLY A 1 167 ? 6.962 -7.188 -7.377 1.00 91.88 167 GLY A C 1
ATOM 1236 O O . GLY A 1 167 ? 8.029 -7.035 -6.792 1.00 91.88 167 GLY A O 1
ATOM 1237 N N . ASP A 1 168 ? 6.031 -8.065 -6.990 1.00 94.81 168 ASP A N 1
ATOM 1238 C CA . ASP A 1 168 ? 6.190 -9.008 -5.876 1.00 94.81 168 ASP A CA 1
ATOM 1239 C C . ASP A 1 168 ? 5.226 -10.206 -6.048 1.00 94.81 168 ASP A C 1
ATOM 1241 O O . ASP A 1 168 ? 4.112 -10.201 -5.503 1.00 94.81 168 ASP A O 1
ATOM 1245 N N . PRO A 1 169 ? 5.599 -11.209 -6.866 1.00 94.06 169 PRO A N 1
ATOM 1246 C CA . PRO A 1 169 ? 4.721 -12.334 -7.167 1.00 94.06 169 PRO A CA 1
ATOM 1247 C C . PRO A 1 169 ? 4.485 -13.228 -5.945 1.00 94.06 169 PRO A C 1
ATOM 1249 O O . PRO A 1 169 ? 3.391 -13.768 -5.796 1.00 94.06 169 PRO A O 1
ATOM 1252 N N . GLU A 1 170 ? 5.455 -13.346 -5.036 1.00 94.38 170 GLU A N 1
ATOM 1253 C CA . GLU A 1 170 ? 5.297 -14.063 -3.770 1.00 94.38 170 GLU A CA 1
ATOM 1254 C C . GLU A 1 170 ? 4.256 -13.397 -2.866 1.00 94.38 170 GLU A C 1
ATOM 1256 O O . GLU A 1 170 ? 3.403 -14.077 -2.291 1.00 94.38 170 GLU A O 1
ATOM 1261 N N . ALA A 1 171 ? 4.288 -12.066 -2.738 1.00 97.00 171 ALA A N 1
ATOM 1262 C CA . ALA A 1 171 ? 3.254 -11.348 -2.003 1.00 97.00 171 ALA A CA 1
ATOM 1263 C C . ALA A 1 171 ? 1.881 -11.506 -2.658 1.00 97.00 171 ALA A C 1
ATOM 1265 O O . ALA A 1 171 ? 0.885 -11.662 -1.950 1.00 97.00 171 ALA A O 1
ATOM 1266 N N . ALA A 1 172 ? 1.823 -11.486 -3.991 1.00 97.62 172 ALA A N 1
ATOM 1267 C CA . ALA A 1 172 ? 0.580 -11.703 -4.712 1.00 97.62 172 ALA A CA 1
ATOM 1268 C C . ALA A 1 172 ? -0.007 -13.094 -4.438 1.00 97.62 172 ALA A C 1
ATOM 1270 O O . ALA A 1 172 ? -1.193 -13.188 -4.130 1.00 97.62 172 ALA A O 1
ATOM 1271 N N . ASP A 1 173 ? 0.812 -14.147 -4.467 1.00 97.69 173 ASP A N 1
ATOM 1272 C CA . ASP A 1 173 ? 0.384 -15.512 -4.143 1.00 97.69 173 ASP A CA 1
ATOM 1273 C C . ASP A 1 173 ? -0.163 -15.616 -2.710 1.00 97.69 173 ASP A C 1
ATOM 1275 O O . ASP A 1 173 ? -1.267 -16.122 -2.500 1.00 97.69 173 ASP A O 1
ATOM 1279 N N . ILE A 1 174 ? 0.538 -15.032 -1.730 1.00 98.31 174 ILE A N 1
ATOM 1280 C CA . ILE A 1 174 ? 0.071 -14.967 -0.334 1.00 98.31 174 ILE A CA 1
ATOM 1281 C C . ILE A 1 174 ? -1.290 -14.274 -0.238 1.00 98.31 174 ILE A C 1
ATOM 1283 O O . ILE A 1 174 ? -2.181 -14.761 0.454 1.00 98.31 174 ILE A O 1
ATOM 1287 N N . VAL A 1 175 ? -1.466 -13.132 -0.909 1.00 98.56 175 VAL A N 1
ATOM 1288 C CA . VAL A 1 175 ? -2.728 -12.385 -0.856 1.00 98.56 175 VAL A CA 1
ATOM 1289 C C . VAL A 1 175 ? -3.848 -13.170 -1.535 1.00 98.56 175 VAL A C 1
ATOM 1291 O O . VAL A 1 175 ? -4.897 -13.353 -0.920 1.00 98.56 175 VAL A O 1
ATOM 1294 N N . PHE A 1 176 ? -3.641 -13.693 -2.745 1.00 98.50 176 PHE A N 1
ATOM 1295 C CA . PHE A 1 176 ? -4.670 -14.445 -3.472 1.00 98.50 176 PHE A CA 1
ATOM 1296 C C . PHE A 1 176 ? -5.088 -15.740 -2.764 1.00 98.50 176 PHE A C 1
ATOM 1298 O O . PHE A 1 176 ? -6.243 -16.145 -2.872 1.00 98.50 176 PHE A O 1
ATOM 1305 N N . THR A 1 177 ? -4.187 -16.360 -2.000 1.00 98.31 177 THR A N 1
ATOM 1306 C CA . THR A 1 177 ? -4.461 -17.591 -1.236 1.00 98.31 177 THR A CA 1
ATOM 1307 C C . THR A 1 177 ? -4.857 -17.342 0.225 1.00 98.31 177 THR A C 1
ATOM 1309 O O . THR A 1 177 ? -5.126 -18.291 0.959 1.00 98.31 177 THR A O 1
ATOM 1312 N N . SER A 1 178 ? -4.960 -16.079 0.657 1.00 98.00 178 SER A N 1
ATOM 1313 C CA . SER A 1 178 ? -5.202 -15.706 2.063 1.00 98.00 178 SER A CA 1
ATOM 1314 C C . SER A 1 178 ? -6.604 -16.020 2.595 1.00 98.00 178 SER A C 1
ATOM 1316 O O . SER A 1 178 ? -6.818 -16.006 3.806 1.00 98.00 178 SER A O 1
ATOM 1318 N N . GLY A 1 179 ? -7.573 -16.248 1.706 1.00 97.81 179 GLY A N 1
ATOM 1319 C CA . GLY A 1 179 ? -8.985 -16.391 2.064 1.00 97.81 179 GLY A CA 1
ATOM 1320 C C . GLY A 1 179 ? -9.717 -15.068 2.329 1.00 97.81 179 GLY A C 1
ATOM 1321 O O . GLY A 1 179 ? -10.876 -15.101 2.737 1.00 97.81 179 GLY A O 1
ATOM 1322 N N . ALA A 1 180 ? -9.084 -13.912 2.094 1.00 98.25 180 ALA A N 1
ATOM 1323 C CA . ALA A 1 180 ? -9.770 -12.621 2.129 1.00 98.25 180 ALA A CA 1
ATOM 1324 C C . ALA A 1 180 ? -10.806 -12.495 0.993 1.00 98.25 180 ALA A C 1
ATOM 1326 O O . ALA A 1 180 ? -10.674 -13.105 -0.070 1.00 98.25 180 ALA A O 1
ATOM 1327 N N . ASN A 1 181 ? -11.817 -11.645 1.192 1.00 98.50 181 ASN A N 1
ATOM 1328 C CA . ASN A 1 181 ? -12.772 -11.278 0.144 1.00 98.50 181 ASN A CA 1
ATOM 1329 C C . ASN A 1 181 ? -12.098 -10.352 -0.887 1.00 98.50 181 ASN A C 1
ATOM 1331 O O . ASN A 1 181 ? -11.916 -9.162 -0.616 1.00 98.50 181 ASN A O 1
ATOM 1335 N N . ILE A 1 182 ? -11.685 -10.905 -2.032 1.00 98.69 182 ILE A N 1
ATOM 1336 C CA . ILE A 1 182 ? -10.831 -10.227 -3.016 1.00 98.69 182 ILE A CA 1
ATOM 1337 C C . ILE A 1 182 ? -11.557 -10.031 -4.348 1.00 98.69 182 ILE A C 1
ATOM 1339 O O . ILE A 1 182 ? -12.066 -10.981 -4.939 1.00 98.69 182 ILE A O 1
ATOM 1343 N N . ASP A 1 183 ? -11.473 -8.814 -4.879 1.00 98.38 183 ASP A N 1
ATOM 1344 C CA . ASP A 1 183 ? -11.776 -8.503 -6.271 1.00 98.38 183 ASP A CA 1
ATOM 1345 C C . ASP A 1 183 ? -10.519 -8.059 -6.999 1.00 98.38 183 ASP A C 1
ATOM 1347 O O . ASP A 1 183 ? -9.737 -7.253 -6.492 1.00 98.38 183 ASP A O 1
ATOM 1351 N N . VAL A 1 184 ? -10.355 -8.543 -8.227 1.00 97.88 184 VAL A N 1
ATOM 1352 C CA . VAL A 1 184 ? -9.194 -8.216 -9.049 1.00 97.88 184 VAL A CA 1
ATOM 1353 C C . VAL A 1 184 ? -9.634 -7.471 -10.299 1.00 97.88 184 VAL A C 1
ATOM 1355 O O . VAL A 1 184 ? -10.394 -7.978 -11.122 1.00 97.88 184 VAL A O 1
ATOM 1358 N N . VAL A 1 185 ? -9.112 -6.260 -10.452 1.00 97.00 185 VAL A N 1
ATOM 1359 C CA . VAL A 1 185 ? -9.236 -5.428 -11.644 1.00 97.00 185 VAL A CA 1
ATOM 1360 C C . VAL A 1 185 ? -7.938 -5.568 -12.429 1.00 97.00 185 VAL A C 1
ATOM 1362 O O . VAL A 1 185 ? -6.977 -4.829 -12.228 1.00 97.00 185 VAL A O 1
ATOM 1365 N N . GLY A 1 186 ? -7.897 -6.575 -13.297 1.00 91.56 186 GLY A N 1
ATOM 1366 C CA . GLY A 1 186 ? -6.748 -6.856 -14.154 1.00 91.56 186 GLY A CA 1
ATOM 1367 C C . GLY A 1 186 ? -6.973 -6.461 -15.609 1.00 91.56 186 GLY A C 1
ATOM 1368 O O . GLY A 1 186 ? -8.088 -6.157 -16.045 1.00 91.56 186 GLY A O 1
ATOM 1369 N N . LYS A 1 187 ? -5.902 -6.534 -16.402 1.00 86.88 187 LYS A N 1
ATOM 1370 C CA . LYS A 1 187 ? -6.007 -6.447 -17.862 1.00 86.88 187 LYS A CA 1
ATOM 1371 C C . LYS A 1 187 ? -6.796 -7.649 -18.378 1.00 86.88 187 LYS A C 1
ATOM 1373 O O . LYS A 1 187 ? -6.541 -8.781 -17.975 1.00 86.88 187 LYS A O 1
ATOM 1378 N N . THR A 1 188 ? -7.718 -7.417 -19.305 1.00 81.56 188 THR A N 1
ATOM 1379 C CA . THR A 1 188 ? -8.497 -8.473 -19.968 1.00 81.56 188 THR A CA 1
ATOM 1380 C C . THR A 1 188 ? -8.458 -8.276 -21.478 1.00 81.56 188 THR A C 1
ATOM 1382 O O . THR A 1 188 ? -8.312 -7.151 -21.951 1.00 81.56 188 THR A O 1
ATOM 1385 N N . SER A 1 189 ? -8.629 -9.340 -22.272 1.00 64.44 189 SER A N 1
ATOM 1386 C CA . SER A 1 189 ? -8.669 -9.220 -23.746 1.00 64.44 189 SER A CA 1
ATOM 1387 C C . SER A 1 189 ? -9.823 -8.346 -24.256 1.00 64.44 189 SER A C 1
ATOM 1389 O O . SER A 1 189 ? -9.832 -7.940 -25.416 1.00 64.44 189 SER A O 1
ATOM 1391 N N . GLN A 1 190 ? -10.789 -8.030 -23.388 1.00 57.25 190 GLN A N 1
ATOM 1392 C CA . GLN A 1 190 ? -11.891 -7.118 -23.679 1.00 57.25 190 GLN A CA 1
ATOM 1393 C C . GLN A 1 190 ? -11.553 -5.639 -23.425 1.00 57.25 190 GLN A C 1
ATOM 1395 O O . GLN A 1 190 ? -12.353 -4.783 -23.792 1.00 57.25 190 GLN A O 1
ATOM 1400 N N . HIS A 1 191 ? -10.366 -5.310 -22.893 1.00 50.94 191 HIS A N 1
ATOM 1401 C CA . HIS A 1 191 ? -9.828 -3.942 -22.871 1.00 50.94 191 HIS A CA 1
ATOM 1402 C C . HIS A 1 191 ? -9.390 -3.505 -24.282 1.00 50.94 191 HIS A C 1
ATOM 1404 O O . HIS A 1 191 ? -8.229 -3.204 -24.549 1.00 50.94 191 HIS A O 1
ATOM 1410 N N . LYS A 1 192 ? -10.340 -3.450 -25.216 1.00 40.78 192 LYS A N 1
ATOM 1411 C CA . LYS A 1 192 ? -10.324 -2.407 -26.234 1.00 40.78 192 LYS A CA 1
ATOM 1412 C C . LYS A 1 192 ? -11.152 -1.279 -25.645 1.00 40.78 192 LYS A C 1
ATOM 1414 O O . LYS A 1 192 ? -12.374 -1.386 -25.597 1.00 40.78 192 LYS A O 1
ATOM 1419 N N . SER A 1 193 ? -10.488 -0.238 -25.152 1.00 43.59 193 SER A N 1
ATOM 1420 C CA . SER A 1 193 ? -11.137 1.052 -24.930 1.00 43.59 193 SER A CA 1
ATOM 1421 C C . SER A 1 193 ? -11.886 1.415 -26.216 1.00 43.59 193 SER A C 1
ATOM 1423 O O . SER A 1 193 ? -11.253 1.570 -27.265 1.00 43.59 193 SER A O 1
ATOM 1425 N N . LYS A 1 194 ? -13.218 1.425 -26.149 1.00 32.31 194 LYS A N 1
ATOM 1426 C CA . LYS A 1 194 ? -14.048 2.130 -27.126 1.00 32.31 194 LYS A CA 1
ATOM 1427 C C . LYS A 1 194 ? -13.911 3.626 -26.902 1.00 32.31 194 LYS A C 1
ATOM 1429 O O . LYS A 1 194 ? -13.753 4.010 -25.722 1.00 32.31 194 LYS A O 1
#

Sequence (194 aa):
MAILMAFQSPELEILGLTTIFGNVTTEDATRNALLLCEIAGCPDVPVAEGSPEPLKTLSISQHAFGQSERTPRIADFVHGSNGLGNIVLPPPESKKSEKSASEFLVDKVSEYPGEVSILALGPLTNLALAIKRDSSFASKVKRVVILGGSFFALGNVNPAAEANIYGDPEAADIVFTSGANIDVVGKTSQHKSK

Secondary structure (DSSP, 8-state):
-HHHHHHT-TT-----EEE-SSSS-HHHHHHHHHHHHHHTT-TTS-EEE--SSPPPP--S--GGGS--TT-PPP-HHHH-TTSSTT---PPPSS---SS-HHHHHHHHHHHSTTT-EEEE-S-THHHHHHHHH-TTHHHH-SEEEEEEEEESS--SSSSS--HHHHH-HHHHHHHHTS---EEEEEEETT----

pLDDT: mean 90.79, std 15.06, range [32.31, 98.88]

Organism: NCBI:txid2727404

Foldseek 3Di:
DVLLVQLVDPVDDQQAAEFDAFQAFLVLRQQVRCVSCVVSVNNVHAYAGEDRFADDDPDPDDPPPVDDNTHFDHNCVPQPHSNPNPDDDDTHPHDHDPDHLLRSLLVVLVVQFLPAEAEAPAALRSVLSNCVVDVCSLNRHNEYEYEADEDQAAEDVGRHGHRRCVRHVVSVVSNVPSNHHYDYDYHYPPPPDD

Radius of gyration: 16.68 Å; chains: 1; bounding box: 41×42×42 Å